Protein AF-0000000067924863 (afdb_homodimer)

Sequence (200 aa):
MKAQVFGSPIFVKRAAYVVQEIANLEDAIDFLDEWPEDRRDLIHETALKACCDAYDGNKPLSAARAAFYGFAKRAAILEDPTSAMQWIAACKTGSGKRSVMKAQVFGSPIFVKRAAYVVQEIANLEDAIDFLDEWPEDRRDLIHETALKACCDAYDGNKPLSAARAAFYGFAKRAAILEDPTSAMQWIAACKTGSGKRSV

Radius of gyration: 21.59 Å; Cα contacts (8 Å, |Δi|>4): 239; chains: 2; bounding box: 34×67×36 Å

Foldseek 3Di:
DPPPDDPDDDDDDDDDDADDDDDFLVSLLVVLVPPDPVPDDPLSVVLNVQSVCVVVVNDPRVSNVVSSVSSCVVVVNDDDPVVNVVVVVCVVVPPDPPPD/DPPPDDPDDDDDDDDDDADDDDDFLVSLLVVLVPPDPVPDDPLSVVLNVQSVCVVVVNDPRVSNVVSSVSSCVVVVNDDDPVVNVVVVVCVVVPPDDPPD

Secondary structure (DSSP, 8-state):
----EEEEEEEEEEEEEEEEEEEEHHHHHHHHHHS-GGG--HHHHHHHHHHHHHHTTSS-HHHHHHHHHHHHHHTT-EE-HHHHHHHHHHHHHSSS----/----EEEEEEEEEEEEEEEEEEEEHHHHHHHHHHS-GGG--HHHHHHHHHHHHHHTTSS-HHHHHHHHHHHHHHTT-EE-HHHHHHHHHHHHHSSS----

InterPro domains:
  IPR010385 Protein of unknown function DUF982 [PF06169] (17-77)

Nearest PDB structures (foldseek):
  2kpq-assembly1_A  TM=8.043E-01  e=2.095E-01  Agrobacterium fabrum str. C58
  2rmr-assembly1_A  TM=4.737E-01  e=8.965E+00  Mus musculus
  4c2m-assembly2_S  TM=3.207E-01  e=3.891E+00  Saccharomyces cerevisiae
  2kpq-assembly1_A  TM=8.047E-01  e=2.105E-01  Agrobacterium fabrum str. C58
  2rmr-assembly1_A  TM=4.739E-01  e=8.986E+00  Mus musculus

pLDDT: mean 86.18, std 18.01, range [30.31, 98.56]

Structure (mmCIF, N/CA/C/O backbone):
data_AF-0000000067924863-model_v1
#
loop_
_entity.id
_entity.type
_entity.pdbx_description
1 polymer 'DUF982 domain-containing protein'
#
loop_
_atom_site.group_PDB
_atom_site.id
_atom_site.type_symbol
_atom_site.label_atom_id
_atom_site.label_alt_id
_atom_site.label_comp_id
_atom_site.label_asym_id
_atom_site.label_entity_id
_atom_site.label_seq_id
_atom_site.pdbx_PDB_ins_code
_atom_site.Cartn_x
_atom_site.Cartn_y
_atom_site.Cartn_z
_atom_site.occupancy
_atom_site.B_iso_or_equiv
_atom_site.auth_seq_id
_atom_site.auth_comp_id
_atom_site.auth_asym_id
_atom_site.auth_atom_id
_atom_site.pdbx_PDB_model_num
ATOM 1 N N . MET A 1 1 ? 12.008 -29.859 -2.984 1 48.84 1 MET A N 1
ATOM 2 C CA . MET A 1 1 ? 10.938 -29.625 -3.949 1 48.84 1 MET A CA 1
ATOM 3 C C . MET A 1 1 ? 11.477 -28.938 -5.203 1 48.84 1 MET A C 1
ATOM 5 O O . MET A 1 1 ? 12.312 -28.047 -5.113 1 48.84 1 MET A O 1
ATOM 9 N N . LYS A 1 2 ? 11.531 -29.594 -6.336 1 57.19 2 LYS A N 1
ATOM 10 C CA . LYS A 1 2 ? 11.961 -29.031 -7.609 1 57.19 2 LYS A CA 1
ATOM 11 C C . LYS A 1 2 ? 11.32 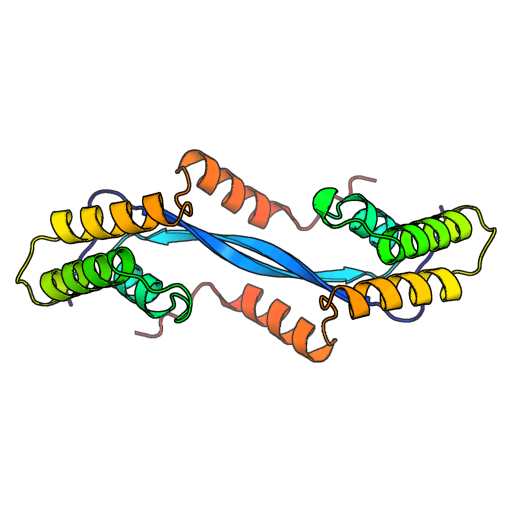-27.672 -7.852 1 57.19 2 LYS A C 1
ATOM 13 O O . LYS A 1 2 ? 10.211 -27.406 -7.383 1 57.19 2 LYS A O 1
ATOM 18 N N . ALA A 1 3 ? 12.008 -26.75 -8.352 1 64.69 3 ALA A N 1
ATOM 19 C CA . ALA A 1 3 ? 11.531 -25.391 -8.578 1 64.69 3 ALA A CA 1
ATOM 20 C C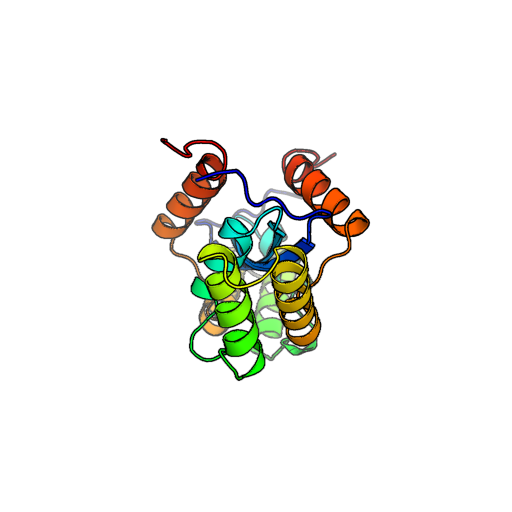 . ALA A 1 3 ? 10.375 -25.375 -9.57 1 64.69 3 ALA A C 1
ATOM 22 O O . ALA A 1 3 ? 10.516 -25.828 -10.711 1 64.69 3 ALA A O 1
ATOM 23 N N . GLN A 1 4 ? 9.078 -25.391 -9.18 1 88.12 4 GLN A N 1
ATOM 24 C CA . GLN A 1 4 ? 7.891 -25.312 -10.023 1 88.12 4 GLN A CA 1
ATOM 25 C C . GLN A 1 4 ? 7.652 -23.875 -10.484 1 88.12 4 GLN A C 1
ATOM 27 O O . GLN A 1 4 ? 6.66 -23.25 -10.102 1 88.12 4 GLN A O 1
ATOM 32 N N . VAL A 1 5 ? 8.57 -23.438 -11.422 1 91.94 5 VAL A N 1
ATOM 33 C CA . VAL A 1 5 ? 8.57 -22.062 -11.914 1 91.94 5 VAL A CA 1
ATOM 34 C C . VAL A 1 5 ? 7.613 -21.938 -13.094 1 91.94 5 VAL A C 1
ATOM 36 O O . VAL A 1 5 ? 7.562 -22.812 -13.961 1 91.94 5 VAL A O 1
ATOM 39 N N . PHE A 1 6 ? 6.918 -20.938 -13.125 1 94.81 6 PHE A N 1
ATOM 40 C CA . PHE A 1 6 ? 6.039 -20.641 -14.25 1 94.81 6 PHE A CA 1
ATOM 41 C C . PHE A 1 6 ? 6.848 -20.219 -15.469 1 94.81 6 PHE A C 1
ATOM 43 O O . PHE A 1 6 ? 7.922 -19.625 -15.336 1 94.81 6 PHE A O 1
ATOM 50 N N . GLY A 1 7 ? 6.375 -20.594 -16.641 1 89.56 7 GLY A N 1
ATOM 51 C CA . GLY A 1 7 ? 7.016 -20.141 -17.859 1 89.56 7 GLY A CA 1
ATOM 52 C C . GLY A 1 7 ? 7.191 -18.625 -17.922 1 89.56 7 GLY A C 1
ATOM 53 O O . GLY A 1 7 ? 8.203 -18.141 -18.438 1 89.56 7 GLY A O 1
ATOM 54 N N . SER A 1 8 ? 6.176 -17.891 -17.547 1 91.25 8 SER A N 1
ATOM 55 C CA . SER A 1 8 ? 6.207 -16.438 -17.422 1 91.25 8 SER A CA 1
ATOM 56 C C . SER A 1 8 ? 5.598 -15.992 -16.094 1 91.25 8 SER A C 1
ATOM 58 O O . SER A 1 8 ? 4.508 -16.438 -15.719 1 91.25 8 SER A O 1
ATOM 60 N N . PRO A 1 9 ? 6.312 -15.141 -15.484 1 93.81 9 PRO A N 1
ATOM 61 C CA . PRO A 1 9 ? 5.766 -14.688 -14.203 1 93.81 9 PRO A CA 1
ATOM 62 C C . PRO A 1 9 ? 4.496 -13.859 -14.367 1 93.81 9 PRO A C 1
ATOM 64 O O . PRO A 1 9 ? 4.23 -13.336 -15.453 1 93.81 9 PRO A O 1
ATOM 67 N N . ILE A 1 10 ? 3.758 -13.898 -13.328 1 94.56 10 ILE A N 1
ATOM 68 C CA . ILE A 1 10 ? 2.564 -13.062 -13.25 1 94.56 10 ILE A CA 1
ATOM 69 C C . ILE A 1 10 ? 2.779 -11.953 -12.227 1 94.56 10 ILE A C 1
ATOM 71 O O . ILE A 1 10 ? 3.268 -12.203 -11.117 1 94.56 10 ILE A O 1
ATOM 75 N N . PHE A 1 11 ? 2.492 -10.711 -12.672 1 93.19 11 PHE A N 1
ATOM 76 C CA . PHE A 1 11 ? 2.617 -9.57 -11.766 1 93.19 11 PHE A CA 1
ATOM 77 C C . PHE A 1 11 ? 1.25 -9.125 -11.266 1 93.19 11 PHE A C 1
ATOM 79 O O . PHE A 1 11 ? 0.332 -8.914 -12.062 1 93.19 11 PHE A O 1
ATOM 86 N N . VAL A 1 12 ? 1.211 -9.039 -9.891 1 94.12 12 VAL A N 1
ATOM 87 C CA . VAL A 1 12 ? -0.064 -8.648 -9.297 1 94.12 12 VAL A CA 1
ATOM 88 C C . VAL A 1 12 ? 0.153 -7.488 -8.328 1 94.12 12 VAL A C 1
ATOM 90 O O . VAL A 1 12 ? 1.25 -7.316 -7.793 1 94.12 12 VAL A O 1
ATOM 93 N N . LYS A 1 13 ? -0.903 -6.676 -8.18 1 90.69 13 LYS A N 1
ATOM 94 C CA . LYS A 1 13 ? -0.895 -5.633 -7.156 1 90.69 13 LYS A CA 1
ATOM 95 C C . LYS A 1 13 ? -1.517 -6.129 -5.855 1 90.69 13 LYS A C 1
ATOM 97 O O . LYS A 1 13 ? -2.607 -6.707 -5.863 1 90.69 13 LYS A O 1
ATOM 102 N N . ARG A 1 14 ? -0.725 -5.973 -4.863 1 89.06 14 ARG A N 1
ATOM 103 C CA . ARG A 1 14 ? -1.199 -6.293 -3.521 1 89.06 14 ARG A CA 1
ATOM 104 C C . ARG A 1 14 ? -1.421 -5.023 -2.703 1 89.06 14 ARG A C 1
ATOM 106 O O . ARG A 1 14 ? -0.547 -4.156 -2.641 1 89.06 14 ARG A O 1
ATOM 113 N N . ALA A 1 15 ? -2.701 -4.934 -2.215 1 85.06 15 ALA A N 1
ATOM 114 C CA . ALA A 1 15 ? -2.99 -3.797 -1.345 1 85.06 15 ALA A CA 1
ATOM 115 C C . ALA A 1 15 ? -2.029 -3.756 -0.16 1 85.06 15 ALA A C 1
ATOM 117 O O . ALA A 1 15 ? -1.736 -4.789 0.447 1 85.06 15 ALA A O 1
ATOM 118 N N . ALA A 1 16 ? -1.472 -2.703 -0.059 1 83.62 16 ALA A N 1
ATOM 119 C CA . ALA A 1 16 ? -0.58 -2.438 1.067 1 83.62 16 ALA A CA 1
ATOM 120 C C . ALA A 1 16 ? -0.786 -1.026 1.609 1 83.62 16 ALA A C 1
ATOM 122 O O . ALA A 1 16 ? -1.759 -0.355 1.257 1 83.62 16 ALA A O 1
ATOM 123 N N . TYR A 1 17 ? -0.173 -0.792 2.754 1 82.44 17 TYR A N 1
ATOM 124 C CA . TYR A 1 17 ? -0.169 0.558 3.307 1 82.44 17 TYR A CA 1
ATOM 125 C C . TYR A 1 17 ? 1.255 1.042 3.555 1 82.44 17 TYR A C 1
ATOM 127 O O . TYR A 1 17 ? 2.145 0.244 3.863 1 82.44 17 TYR A O 1
ATOM 135 N N . VAL A 1 18 ? 1.439 2.209 3.264 1 82.94 18 VAL A N 1
ATOM 136 C CA . VAL A 1 18 ? 2.695 2.869 3.6 1 82.94 18 VAL A CA 1
ATOM 137 C C . VAL A 1 18 ? 2.471 3.863 4.734 1 82.94 18 VAL A C 1
ATOM 139 O O . VAL A 1 18 ? 1.476 4.594 4.742 1 82.94 18 VAL A O 1
ATOM 142 N N . VAL A 1 19 ? 3.387 3.736 5.715 1 88.31 19 VAL A N 1
ATOM 143 C CA . VAL A 1 19 ? 3.305 4.684 6.82 1 88.31 19 VAL A CA 1
ATOM 144 C C . VAL A 1 19 ? 3.965 6.004 6.418 1 88.31 19 VAL A C 1
ATOM 146 O O . VAL A 1 19 ? 5.102 6.016 5.941 1 88.31 19 VAL A O 1
ATOM 149 N N . GLN A 1 20 ? 3.229 7.047 6.508 1 90.38 20 GLN A N 1
ATOM 150 C CA . GLN A 1 20 ? 3.746 8.375 6.188 1 90.38 20 GLN A CA 1
ATOM 151 C C . GLN A 1 20 ? 3.791 9.266 7.43 1 90.38 20 GLN A C 1
ATOM 153 O O . GLN A 1 20 ? 2.816 9.336 8.18 1 90.38 20 GLN A O 1
ATOM 158 N N . GLU A 1 21 ? 4.934 9.867 7.598 1 92.31 21 GLU A N 1
ATOM 159 C CA . GLU A 1 21 ? 5.082 10.82 8.688 1 92.31 21 GLU A CA 1
ATOM 160 C C . GLU A 1 21 ? 4.703 12.227 8.242 1 92.31 21 GL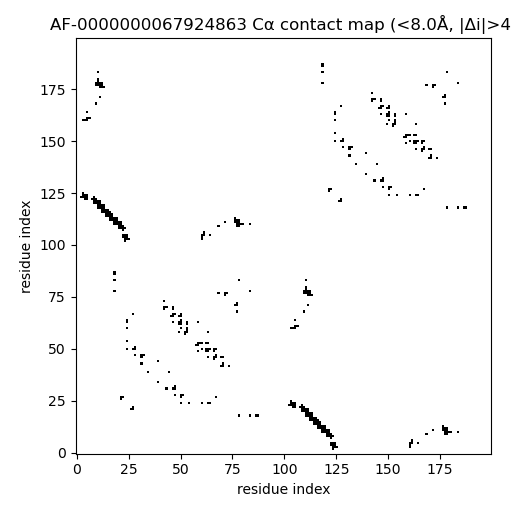U A C 1
ATOM 162 O O . GLU A 1 21 ? 5.234 12.742 7.254 1 92.31 21 GLU A O 1
ATOM 167 N N . ILE A 1 22 ? 3.779 12.75 8.945 1 95.69 22 ILE A N 1
ATOM 168 C CA . ILE A 1 22 ? 3.42 14.148 8.758 1 95.69 22 ILE A CA 1
ATOM 169 C C . ILE A 1 22 ? 4.098 15 9.828 1 95.69 22 ILE A C 1
ATOM 171 O O . ILE A 1 22 ? 3.598 15.109 10.953 1 95.69 22 ILE A O 1
ATOM 175 N N . ALA A 1 23 ? 5.168 15.648 9.438 1 95.06 23 ALA A N 1
ATOM 176 C CA . ALA A 1 23 ? 6.008 16.312 10.438 1 95.06 23 ALA A CA 1
ATOM 177 C C . ALA A 1 23 ? 5.809 17.812 10.406 1 95.06 23 ALA A C 1
ATOM 179 O O . ALA A 1 23 ? 6.215 18.516 11.336 1 95.06 23 ALA A O 1
ATOM 180 N N . ASN A 1 24 ? 5.168 18.297 9.289 1 95.75 24 ASN A N 1
ATOM 181 C CA . ASN A 1 24 ? 5.02 19.75 9.156 1 95.75 24 ASN A CA 1
ATOM 182 C C . ASN A 1 24 ? 3.756 20.109 8.383 1 95.75 24 ASN A C 1
ATOM 184 O O . ASN A 1 24 ? 3.045 19.234 7.898 1 95.75 24 ASN A O 1
ATOM 188 N N . LEU A 1 25 ? 3.549 21.391 8.344 1 97.12 25 LEU A N 1
ATOM 189 C CA . LEU A 1 25 ? 2.338 21.938 7.734 1 97.12 25 LEU A CA 1
ATOM 190 C C . LEU A 1 25 ? 2.271 21.578 6.254 1 97.12 25 LEU A C 1
ATOM 192 O O . LEU A 1 25 ? 1.211 21.203 5.746 1 97.12 25 LEU A O 1
ATOM 196 N N . GLU A 1 26 ? 3.361 21.641 5.609 1 96 26 GLU A N 1
ATOM 197 C CA . GLU A 1 26 ? 3.4 21.344 4.18 1 96 26 GLU A CA 1
ATOM 198 C C . GLU A 1 26 ? 3.041 19.891 3.91 1 96 26 GLU A C 1
ATOM 200 O O . GLU A 1 26 ? 2.297 19.594 2.973 1 96 26 GLU A O 1
ATOM 205 N N . ASP A 1 27 ? 3.533 19.031 4.715 1 96.19 27 ASP A N 1
ATOM 206 C CA . ASP A 1 27 ? 3.186 17.609 4.605 1 96.19 27 ASP A CA 1
ATOM 207 C C . ASP A 1 27 ? 1.677 17.406 4.715 1 96.19 27 ASP A C 1
ATOM 209 O O . ASP A 1 27 ? 1.091 16.641 3.953 1 96.19 27 ASP A O 1
ATOM 213 N N . ALA A 1 28 ? 1.122 18.047 5.684 1 97.88 28 ALA A N 1
ATOM 214 C CA . ALA A 1 28 ? -0.311 17.922 5.941 1 97.88 28 ALA A CA 1
ATOM 215 C C . ALA A 1 28 ? -1.126 18.391 4.738 1 97.88 28 ALA A C 1
ATOM 217 O O . ALA A 1 28 ? -2.037 17.688 4.289 1 97.88 28 ALA A O 1
ATOM 218 N N . ILE A 1 29 ? -0.698 19.5 4.199 1 97.25 29 ILE A N 1
ATOM 219 C CA . ILE A 1 29 ? -1.415 20.062 3.061 1 97.25 29 ILE A CA 1
ATOM 220 C C . ILE A 1 29 ? -1.278 19.141 1.854 1 97.25 29 ILE A C 1
ATOM 222 O O . ILE A 1 29 ? -2.266 18.844 1.178 1 97.25 29 ILE A O 1
ATOM 226 N N . ASP A 1 30 ? -0.083 18.672 1.671 1 96.38 30 ASP A N 1
ATOM 227 C CA . ASP A 1 30 ? 0.153 17.766 0.555 1 96.38 30 ASP A CA 1
ATOM 228 C C . ASP A 1 30 ? -0.701 16.5 0.684 1 96.38 30 ASP A C 1
ATOM 230 O O . ASP A 1 30 ? -1.282 16.047 -0.298 1 96.38 30 ASP A O 1
ATOM 234 N N . PHE A 1 31 ? -0.783 16.016 1.811 1 96.81 31 PHE A N 1
ATOM 235 C CA . PHE A 1 31 ? -1.548 14.805 2.07 1 96.81 31 PHE A CA 1
ATOM 236 C C . PHE A 1 31 ? -3.029 15.023 1.787 1 96.81 31 PHE A C 1
ATOM 238 O O . PHE A 1 31 ? -3.664 14.219 1.108 1 96.81 31 PHE A O 1
ATOM 245 N N . LEU A 1 32 ? -3.559 16.094 2.26 1 97.62 32 LEU A N 1
ATOM 246 C CA . LEU A 1 32 ? -4.973 16.406 2.094 1 97.62 32 LEU A CA 1
ATOM 247 C C . LEU A 1 32 ? -5.297 16.688 0.632 1 97.62 32 LEU A C 1
ATOM 249 O O . LEU A 1 32 ? -6.371 16.328 0.147 1 97.62 32 LEU A O 1
ATOM 253 N N . ASP A 1 33 ? -4.332 17.281 0.027 1 96.5 33 ASP A N 1
ATOM 254 C CA . ASP A 1 33 ? -4.531 17.594 -1.383 1 96.5 33 ASP A CA 1
ATOM 255 C C . ASP A 1 33 ? -4.59 16.328 -2.23 1 96.5 33 ASP A C 1
ATOM 257 O O . ASP A 1 33 ? -5.273 16.297 -3.256 1 96.5 33 ASP A O 1
ATOM 261 N N . GLU A 1 34 ? -3.906 15.352 -1.802 1 95.06 34 GLU A N 1
ATOM 262 C CA . GLU A 1 34 ? -3.828 14.094 -2.547 1 95.06 34 GLU A CA 1
ATOM 263 C C . GLU A 1 34 ? -4.98 13.164 -2.186 1 95.06 34 GLU A C 1
ATOM 265 O O . GLU A 1 34 ? -5.211 12.164 -2.863 1 95.06 34 GLU A O 1
ATOM 270 N N . TRP A 1 35 ? -5.746 13.586 -1.21 1 94.88 35 TRP A N 1
ATOM 271 C CA . TRP A 1 35 ? -6.867 12.766 -0.763 1 94.88 35 TRP A CA 1
ATOM 272 C C . TRP A 1 35 ? -7.891 12.586 -1.881 1 94.88 35 TRP A C 1
ATOM 274 O O . TRP A 1 35 ? -8.18 13.523 -2.621 1 94.88 35 TRP A O 1
ATOM 284 N N . PRO A 1 36 ? -8.328 11.336 -2.035 1 93.5 36 PRO A N 1
ATOM 285 C CA . PRO A 1 36 ? -9.266 11.062 -3.131 1 93.5 36 PRO A CA 1
ATOM 286 C C . PRO A 1 36 ? -10.492 11.969 -3.1 1 93.5 36 PRO A C 1
ATOM 288 O O . PRO A 1 36 ? -11.078 12.188 -2.037 1 93.5 36 PRO A O 1
ATOM 291 N N . GLU A 1 37 ? -10.945 12.383 -4.266 1 94.5 37 GLU A N 1
ATOM 292 C CA . GLU A 1 37 ? -12.039 13.344 -4.379 1 94.5 37 GLU A CA 1
ATOM 293 C C . GLU A 1 37 ? -13.352 12.75 -3.883 1 94.5 37 GLU A C 1
ATOM 295 O O . GLU A 1 37 ? -14.164 13.445 -3.273 1 94.5 37 GLU A O 1
ATOM 300 N N . ASP A 1 38 ? -1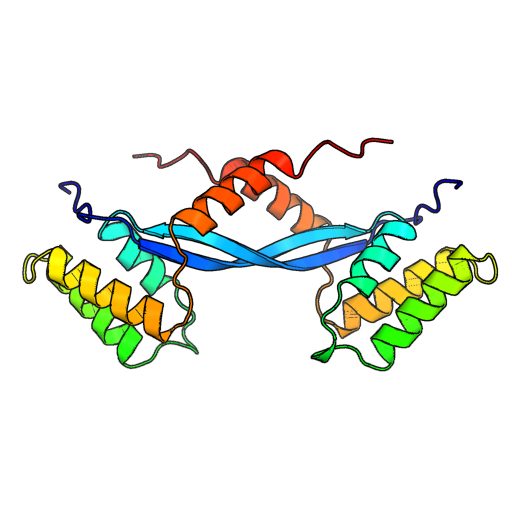3.5 11.469 -4.195 1 93.69 38 ASP A N 1
ATOM 301 C CA . ASP A 1 38 ? -14.75 10.805 -3.848 1 93.69 38 ASP A CA 1
ATOM 302 C C . ASP A 1 38 ? -14.852 10.578 -2.342 1 93.69 38 ASP A C 1
ATOM 304 O O . ASP A 1 38 ? -15.914 10.219 -1.832 1 93.69 38 ASP A O 1
ATOM 308 N N . ARG A 1 39 ? -13.812 10.867 -1.611 1 93.44 39 ARG A N 1
ATOM 309 C CA . ARG A 1 39 ? -13.805 10.648 -0.168 1 93.44 39 ARG A CA 1
ATOM 310 C C . ARG A 1 39 ? -13.742 11.977 0.583 1 93.44 39 ARG A C 1
ATOM 312 O O . ARG A 1 39 ? -13.656 11.992 1.813 1 93.44 39 ARG A O 1
ATOM 319 N N . ARG A 1 40 ? -13.695 13.039 -0.117 1 94.69 40 ARG A N 1
ATOM 320 C CA . ARG A 1 40 ? -13.625 14.359 0.503 1 94.69 40 ARG A CA 1
ATOM 321 C C . ARG A 1 40 ? -14.969 14.742 1.128 1 94.69 40 ARG A C 1
ATOM 323 O O . ARG A 1 40 ? -15.992 14.766 0.446 1 94.69 40 ARG A O 1
ATOM 330 N N . ASP A 1 41 ? -14.961 14.891 2.369 1 95.75 41 ASP A N 1
ATOM 331 C CA . ASP A 1 41 ? -16.141 15.297 3.139 1 95.75 41 ASP A CA 1
ATOM 332 C C . ASP A 1 41 ? -15.859 16.562 3.939 1 95.75 41 ASP A C 1
ATOM 334 O O . ASP A 1 41 ? -14.867 17.266 3.691 1 95.75 41 ASP A O 1
ATOM 338 N N . LEU A 1 42 ? -16.812 16.938 4.848 1 95.81 42 LEU A N 1
ATOM 339 C CA . LEU A 1 42 ? -16.703 18.172 5.613 1 95.81 42 LEU A CA 1
ATOM 340 C C . LEU A 1 42 ? -15.477 18.172 6.508 1 95.81 42 LEU A C 1
ATOM 342 O O . LEU A 1 42 ? -14.844 19.203 6.719 1 95.81 42 LEU A O 1
ATOM 346 N N . ILE A 1 43 ? -15.148 16.984 6.969 1 96.81 43 ILE A N 1
ATOM 347 C CA . ILE A 1 43 ? -14.008 16.859 7.875 1 96.81 43 ILE A CA 1
ATOM 348 C C . ILE A 1 43 ? -12.711 17.141 7.109 1 96.81 43 ILE A C 1
ATOM 350 O O . ILE A 1 43 ? -11.82 17.828 7.613 1 96.81 43 ILE A O 1
ATOM 354 N N . HIS A 1 44 ? -12.664 16.562 5.926 1 98 44 HIS A N 1
ATOM 355 C CA . HIS A 1 44 ? -11.516 16.844 5.07 1 98 44 HIS A CA 1
ATOM 356 C C . HIS A 1 44 ? -11.398 18.328 4.762 1 98 44 HIS A C 1
ATOM 358 O O . HIS A 1 44 ? -10.312 18.906 4.891 1 98 44 HIS A O 1
ATOM 364 N N . GLU A 1 45 ? -12.477 19 4.441 1 97.75 45 GLU A N 1
ATOM 365 C CA . GLU A 1 45 ? -12.492 20.406 4.086 1 97.75 45 GLU A CA 1
ATOM 366 C C . GLU A 1 45 ? -12.039 21.281 5.262 1 97.75 45 GLU A C 1
ATOM 368 O O . GLU A 1 45 ? -11.281 22.234 5.082 1 97.75 45 GLU A O 1
ATOM 373 N N . THR A 1 46 ? -12.547 20.969 6.344 1 98 46 THR A N 1
ATOM 374 C CA . THR A 1 46 ? -12.203 21.734 7.543 1 98 46 THR A CA 1
ATOM 375 C C . THR A 1 46 ? -10.711 21.609 7.852 1 98 46 THR A C 1
ATOM 377 O O . THR A 1 46 ? -10.07 22.609 8.203 1 98 46 THR A O 1
ATOM 380 N N . ALA A 1 47 ? -10.227 20.375 7.723 1 98.56 47 ALA A N 1
ATOM 381 C CA . ALA A 1 47 ? -8.797 20.156 7.969 1 98.56 47 ALA A CA 1
ATOM 382 C C . ALA A 1 47 ? -7.945 20.938 6.973 1 98.56 47 ALA A C 1
ATOM 384 O O . ALA A 1 47 ? -6.98 21.594 7.359 1 98.56 47 ALA A O 1
ATOM 385 N N . LEU A 1 48 ? -8.336 20.875 5.734 1 98.44 48 LEU A N 1
ATOM 386 C CA . LEU A 1 48 ? -7.602 21.594 4.695 1 98.44 48 LEU A CA 1
ATOM 387 C C . LEU A 1 48 ? -7.648 23.094 4.941 1 98.44 48 LEU A C 1
ATOM 389 O O . LEU A 1 48 ? -6.621 23.766 4.852 1 98.44 48 LEU A O 1
ATOM 393 N N . LYS A 1 49 ? -8.742 23.609 5.254 1 98.31 49 LYS A N 1
ATOM 394 C CA . LYS A 1 49 ? -8.891 25.031 5.531 1 98.31 49 LYS A CA 1
ATOM 395 C C . LYS A 1 49 ? -8.023 25.469 6.707 1 98.31 49 LYS A C 1
ATOM 397 O O . LYS A 1 49 ? -7.363 26.5 6.656 1 98.31 49 LYS A O 1
ATOM 402 N N . ALA A 1 50 ? -8.102 24.688 7.734 1 98.31 50 ALA A N 1
ATOM 403 C CA . ALA A 1 50 ? -7.293 25 8.914 1 98.31 50 ALA A CA 1
ATOM 404 C C . ALA A 1 50 ? -5.809 25.031 8.57 1 98.31 50 ALA A C 1
ATOM 406 O O . ALA A 1 50 ? -5.074 25.906 9.031 1 98.31 50 ALA A O 1
ATOM 407 N N . CYS A 1 51 ? -5.348 24.078 7.773 1 98.25 51 CYS A N 1
ATOM 408 C CA . CYS A 1 51 ? -3.945 24.031 7.375 1 98.25 51 CYS A CA 1
ATOM 409 C C . CYS A 1 51 ? -3.598 25.219 6.477 1 98.25 51 CYS A C 1
ATOM 411 O O . CYS A 1 51 ? -2.537 25.828 6.629 1 98.25 51 CYS A O 1
ATOM 413 N N . CYS A 1 52 ? -4.473 25.562 5.637 1 97.88 52 CYS A N 1
ATOM 414 C CA . CYS A 1 52 ? -4.25 26.703 4.754 1 97.88 52 CYS A CA 1
ATOM 415 C C . CYS A 1 52 ? -4.242 28 5.539 1 97.88 52 CYS A C 1
ATOM 417 O O . CYS A 1 52 ? -3.418 28.891 5.285 1 97.88 52 CYS A O 1
ATOM 419 N N . ASP A 1 53 ? -5.164 28.094 6.383 1 97.75 53 ASP A N 1
ATOM 420 C CA . ASP A 1 53 ? -5.207 29.297 7.227 1 97.75 53 ASP A CA 1
ATOM 421 C C . ASP A 1 53 ? -3.906 29.453 8.016 1 97.75 53 ASP A C 1
ATOM 423 O O . ASP A 1 53 ? -3.412 30.578 8.18 1 97.75 53 ASP A O 1
ATOM 427 N N . ALA A 1 54 ? -3.412 28.359 8.516 1 97.44 54 ALA A N 1
ATOM 428 C CA . ALA A 1 54 ? -2.141 28.406 9.234 1 97.44 54 ALA A CA 1
ATOM 429 C C . ALA A 1 54 ? -1.002 28.812 8.305 1 97.44 54 ALA A C 1
ATOM 431 O O . ALA A 1 54 ? -0.121 29.594 8.695 1 97.44 54 ALA A O 1
ATOM 432 N N . TYR A 1 55 ? -1.016 28.312 7.203 1 95.69 55 TYR A N 1
ATOM 433 C CA . TYR A 1 55 ? -0.009 28.656 6.207 1 95.69 55 TYR A CA 1
ATOM 434 C C . TYR A 1 55 ? -0.003 30.156 5.934 1 95.69 55 TYR A C 1
ATOM 436 O O . TYR A 1 55 ? 1.061 30.766 5.785 1 95.69 55 TYR A O 1
ATOM 444 N N . ASP A 1 56 ? -1.152 30.719 5.938 1 95.62 56 ASP A N 1
ATOM 445 C CA . ASP A 1 56 ? -1.317 32.156 5.688 1 95.62 56 ASP A CA 1
ATOM 446 C C . ASP A 1 56 ? -1.043 32.969 6.953 1 95.62 56 ASP A C 1
ATOM 448 O O . ASP A 1 56 ? -1.028 34.188 6.914 1 95.62 56 ASP A O 1
ATOM 452 N N . GLY A 1 57 ? -0.953 32.312 7.996 1 95.38 57 GLY A N 1
ATOM 453 C CA . GLY A 1 57 ? -0.654 33 9.242 1 95.38 57 GLY A CA 1
ATOM 454 C C . GLY A 1 57 ? -1.896 33.406 10.016 1 95.38 57 GLY A C 1
ATOM 455 O O . GLY A 1 57 ? -1.818 34.188 10.953 1 95.38 57 GLY A O 1
ATOM 456 N N . ASN A 1 58 ? -3.002 32.844 9.617 1 97.12 58 ASN A N 1
ATOM 457 C CA . ASN A 1 58 ? -4.266 33.219 10.234 1 97.12 58 ASN A CA 1
ATOM 458 C C . ASN A 1 58 ? -4.613 32.312 11.414 1 97.12 58 ASN A C 1
ATOM 460 O O . ASN A 1 58 ? -5.508 32.625 12.203 1 97.12 58 ASN A O 1
ATOM 464 N N . LYS A 1 59 ? -3.945 31.234 11.484 1 96.5 59 LYS A N 1
ATOM 465 C CA . LYS A 1 59 ? -4.113 30.281 12.57 1 96.5 59 LYS A CA 1
ATOM 466 C C . LYS A 1 59 ? -2.766 29.719 13.031 1 96.5 59 LYS A C 1
ATOM 468 O O . LYS A 1 59 ? -1.803 29.703 12.266 1 96.5 59 LYS A O 1
ATOM 473 N N . PRO A 1 60 ? -2.758 29.375 14.359 1 96.38 60 PRO A N 1
ATOM 474 C CA . PRO A 1 60 ? -1.501 28.781 14.828 1 96.38 60 PRO A CA 1
ATOM 475 C C . PRO A 1 60 ? -1.248 27.391 14.242 1 96.38 60 PRO A C 1
ATOM 477 O O . PRO A 1 60 ? -2.191 26.703 13.836 1 96.38 60 PRO A O 1
ATOM 480 N N . LEU A 1 61 ? -0.038 26.969 14.273 1 95.94 61 LEU A N 1
ATOM 481 C CA . LEU A 1 61 ? 0.366 25.656 13.789 1 95.94 61 LEU A CA 1
ATOM 482 C C . LEU A 1 61 ? -0.302 24.547 14.602 1 95.94 61 LEU A C 1
ATOM 484 O O . LEU A 1 61 ? -0.64 23.484 14.062 1 95.94 61 LEU A O 1
ATOM 488 N N . SER A 1 62 ? -0.446 24.781 15.867 1 96.69 62 SER A N 1
ATOM 489 C CA . SER A 1 62 ? -1.063 23.797 16.75 1 96.69 62 SER A CA 1
ATOM 490 C C . SER A 1 62 ? -2.504 23.516 16.344 1 96.69 62 SER A C 1
ATOM 492 O O . SER A 1 62 ? -2.977 22.375 16.453 1 96.69 62 SER A O 1
ATOM 494 N N . ALA A 1 63 ? -3.143 24.484 15.812 1 97.06 63 ALA A N 1
ATOM 495 C CA . ALA A 1 63 ? -4.512 24.312 15.336 1 97.06 63 ALA A CA 1
ATOM 496 C C . ALA A 1 63 ? -4.539 23.484 14.055 1 97.06 63 ALA A C 1
ATOM 498 O O . ALA A 1 63 ? -5.43 22.641 13.875 1 97.06 63 ALA A O 1
ATOM 499 N N . ALA A 1 64 ? -3.607 23.75 13.195 1 97.88 64 ALA A N 1
ATOM 500 C CA . ALA A 1 64 ? -3.484 22.984 11.961 1 97.88 64 ALA A CA 1
ATOM 501 C C . ALA A 1 64 ? -3.189 21.516 12.258 1 97.88 64 ALA A C 1
ATOM 503 O O . ALA A 1 64 ? -3.818 20.625 11.695 1 97.88 64 ALA A O 1
ATOM 504 N N . ARG A 1 65 ? -2.307 21.281 13.164 1 97.81 65 ARG A N 1
ATOM 505 C CA . ARG A 1 65 ? -1.971 19.906 13.562 1 97.81 65 ARG A CA 1
ATOM 506 C C . ARG A 1 65 ? -3.188 19.188 14.141 1 97.81 65 ARG A C 1
ATOM 508 O O . ARG A 1 65 ? -3.441 18.031 13.812 1 97.81 65 ARG A O 1
ATOM 515 N N . ALA A 1 66 ? -3.881 19.922 14.984 1 97.94 66 ALA A N 1
ATOM 516 C CA . ALA A 1 66 ? -5.066 19.328 15.609 1 97.94 66 ALA A CA 1
ATOM 517 C C . ALA A 1 66 ? -6.129 19 14.57 1 97.94 66 ALA A C 1
ATOM 519 O O . ALA A 1 66 ? -6.781 17.953 14.648 1 97.94 66 ALA A O 1
ATOM 520 N N . ALA A 1 67 ? -6.27 19.891 13.625 1 98.19 67 ALA A N 1
ATOM 521 C CA . ALA A 1 67 ? -7.246 19.656 12.562 1 98.19 67 ALA A CA 1
ATOM 522 C C . ALA A 1 67 ? -6.867 18.438 11.719 1 98.19 67 ALA A C 1
ATOM 524 O O . ALA A 1 67 ? -7.723 17.625 11.391 1 98.19 67 ALA A O 1
ATOM 525 N N . PHE A 1 68 ? -5.57 18.328 11.383 1 98.38 68 PHE A N 1
ATOM 526 C CA . PHE A 1 68 ? -5.125 17.172 10.609 1 98.38 68 PHE A CA 1
ATOM 527 C C . PHE A 1 68 ? -5.301 15.883 11.414 1 98.38 68 PHE A C 1
ATOM 529 O O . PHE A 1 68 ? -5.734 14.859 10.875 1 98.38 68 PHE A O 1
ATOM 536 N N . TYR A 1 69 ? -5 15.969 12.68 1 97.62 69 TYR A N 1
ATOM 537 C CA . TYR A 1 69 ? -5.18 14.82 13.555 1 97.62 69 TYR A CA 1
ATOM 538 C C . TYR A 1 69 ? -6.641 14.383 13.586 1 97.62 69 TYR A C 1
ATOM 540 O O . TYR A 1 69 ? -6.938 13.188 13.516 1 97.62 69 TYR A O 1
ATOM 548 N N . GLY A 1 70 ? -7.512 15.328 13.703 1 97.56 70 GLY A N 1
ATOM 549 C CA . GLY A 1 70 ? -8.93 15.023 13.688 1 97.56 70 GLY A CA 1
ATOM 550 C C . GLY A 1 70 ? -9.391 14.359 12.406 1 97.56 70 GLY A C 1
ATOM 551 O O . GLY A 1 70 ? -10.148 13.391 12.438 1 97.56 70 GLY A O 1
ATOM 552 N N . PHE A 1 71 ? -8.867 14.852 11.305 1 97.94 71 PHE A N 1
ATOM 553 C CA . PHE A 1 71 ? -9.141 14.258 10 1 97.94 71 PHE A CA 1
ATOM 554 C C . PHE A 1 71 ? -8.641 12.82 9.945 1 97.94 71 PHE A C 1
ATOM 556 O O . PHE A 1 71 ? -9.383 11.914 9.578 1 97.94 71 PHE A O 1
ATOM 563 N N . ALA A 1 72 ? -7.398 12.617 10.406 1 97.88 72 ALA A N 1
ATOM 564 C CA . ALA A 1 72 ? -6.766 11.305 10.352 1 97.88 72 ALA A CA 1
ATOM 565 C C . ALA A 1 72 ? -7.496 10.305 11.242 1 97.88 72 ALA A C 1
ATOM 567 O O . ALA A 1 72 ? -7.652 9.133 10.875 1 97.88 72 ALA A O 1
ATOM 568 N N . LYS A 1 73 ? -7.934 10.75 12.328 1 96.69 73 LYS A N 1
ATOM 569 C CA . LYS A 1 73 ? -8.672 9.914 13.266 1 96.69 73 LYS A CA 1
ATOM 570 C C . LYS A 1 73 ? -10.008 9.469 12.672 1 96.69 73 LYS A C 1
ATOM 572 O O . LYS A 1 73 ? -10.344 8.281 12.703 1 96.69 73 LYS A O 1
ATOM 577 N N . ARG A 1 74 ? -10.695 10.383 12.078 1 96.5 74 ARG A N 1
ATOM 578 C CA . ARG A 1 74 ? -12 10.086 11.492 1 96.5 74 ARG A CA 1
ATOM 579 C C . ARG A 1 74 ? -11.859 9.195 10.266 1 96.5 74 ARG A C 1
ATOM 581 O O . ARG A 1 74 ? -12.703 8.32 10.023 1 96.5 74 ARG A O 1
ATOM 588 N N . ALA A 1 75 ? -10.82 9.469 9.547 1 95.88 75 ALA A N 1
ATOM 589 C CA . ALA A 1 75 ? -10.555 8.672 8.352 1 95.88 75 ALA A CA 1
ATOM 590 C C . ALA A 1 75 ? -9.977 7.309 8.719 1 95.88 75 ALA A C 1
ATOM 592 O O . ALA A 1 75 ? -9.766 6.465 7.848 1 95.88 75 ALA A O 1
ATOM 593 N N . ALA A 1 76 ? -9.617 7.031 9.984 1 94.81 76 ALA A N 1
ATOM 594 C CA . ALA A 1 76 ? -9.078 5.773 10.508 1 94.81 76 ALA A CA 1
ATOM 595 C C . ALA A 1 76 ? -7.738 5.441 9.859 1 94.81 76 ALA A C 1
ATOM 597 O O . ALA A 1 76 ? -7.465 4.281 9.539 1 94.81 76 ALA A O 1
ATOM 598 N N . ILE A 1 77 ? -6.93 6.398 9.672 1 95.25 77 ILE A N 1
ATOM 599 C CA . ILE A 1 77 ? -5.637 6.184 9.031 1 95.25 77 ILE A CA 1
ATOM 600 C C . ILE A 1 77 ? -4.512 6.496 10.016 1 95.25 77 ILE A C 1
ATOM 602 O O . ILE A 1 77 ? -3.332 6.426 9.664 1 95.25 77 ILE A O 1
ATOM 606 N N . LEU A 1 78 ? -4.789 6.844 11.227 1 95.06 78 LEU A N 1
ATOM 607 C CA . LEU A 1 78 ? -3.758 7.145 12.211 1 95.06 78 LEU A CA 1
ATOM 608 C C . LEU A 1 78 ? -2.928 5.902 12.523 1 95.06 78 LEU A C 1
ATOM 610 O O . LEU A 1 78 ? -3.473 4.805 12.664 1 95.06 78 LEU A O 1
ATOM 614 N N . GLU A 1 79 ? -1.688 6.137 12.547 1 92.19 79 GLU A N 1
ATOM 615 C CA . GLU A 1 79 ? -0.772 5.074 12.945 1 92.19 79 GLU A CA 1
ATOM 616 C C . GLU A 1 79 ? -0.023 5.445 14.227 1 92.19 79 GLU A C 1
ATOM 618 O O . GLU A 1 79 ? 0.364 6.602 14.406 1 92.19 79 GLU A O 1
ATOM 623 N N . ASP A 1 80 ? 0.112 4.469 15.086 1 87.56 80 ASP A N 1
ATOM 624 C CA . ASP A 1 80 ? 0.914 4.672 16.297 1 87.56 80 ASP A CA 1
ATOM 625 C C . ASP A 1 80 ? 2.404 4.711 15.953 1 87.56 80 ASP A C 1
ATOM 627 O O . ASP A 1 80 ? 2.883 3.928 15.133 1 87.56 80 ASP A O 1
ATOM 631 N N . PRO A 1 81 ? 3.018 5.688 16.625 1 81.25 81 PRO A N 1
ATOM 632 C CA . PRO A 1 81 ? 4.453 5.797 16.359 1 81.25 81 PRO A CA 1
ATOM 633 C C . PRO A 1 81 ? 5.191 4.477 16.562 1 81.25 81 PRO A C 1
ATOM 635 O O . PRO A 1 81 ? 6.133 4.172 15.828 1 81.25 81 PRO A O 1
ATOM 638 N N . THR A 1 82 ? 4.848 3.729 17.453 1 80.94 82 THR A N 1
ATOM 639 C CA . THR A 1 82 ? 5.5 2.447 17.703 1 80.94 82 THR A CA 1
ATOM 640 C C . THR A 1 82 ? 5.289 1.493 16.531 1 80.94 82 THR A C 1
ATOM 642 O O . THR A 1 82 ? 6.223 0.824 16.094 1 80.94 82 THR A O 1
ATOM 645 N N . SER A 1 83 ? 4.074 1.481 16.141 1 80.38 83 SER A N 1
ATOM 646 C CA . SER A 1 83 ? 3.764 0.642 14.984 1 80.38 83 SER A CA 1
ATOM 647 C C . SER A 1 83 ? 4.48 1.134 13.734 1 80.38 83 SER A C 1
ATOM 649 O O . SER A 1 83 ? 4.938 0.33 12.922 1 80.38 83 SER A O 1
ATOM 651 N N . ALA A 1 84 ? 4.59 2.396 13.594 1 76.69 84 ALA A N 1
ATOM 652 C CA . ALA A 1 84 ? 5.262 3 12.445 1 76.69 84 ALA A CA 1
ATOM 653 C C . ALA A 1 84 ? 6.73 2.584 12.383 1 76.69 84 ALA A C 1
ATOM 655 O O . ALA A 1 84 ? 7.27 2.336 11.305 1 76.69 84 ALA A O 1
ATOM 656 N N . MET A 1 85 ? 7.336 2.484 13.484 1 75.94 85 MET A N 1
ATOM 657 C CA . MET A 1 85 ? 8.742 2.088 13.539 1 75.94 85 MET A CA 1
ATOM 658 C C . MET A 1 85 ? 8.922 0.651 13.062 1 75.94 85 MET A C 1
ATOM 660 O O . MET A 1 85 ? 9.906 0.333 12.398 1 75.94 85 MET A O 1
ATOM 664 N N . GLN A 1 86 ? 7.965 -0.135 13.352 1 73.56 86 GLN A N 1
ATOM 665 C CA . GLN A 1 86 ? 8.039 -1.531 12.938 1 73.56 86 GLN A CA 1
ATOM 666 C C . GLN A 1 86 ? 7.922 -1.659 11.422 1 73.56 86 GLN A C 1
ATOM 668 O O . GLN A 1 86 ? 8.602 -2.482 10.805 1 73.56 86 GLN A O 1
ATOM 673 N N . TRP A 1 87 ? 7.16 -0.863 10.898 1 68 87 TRP A N 1
ATOM 674 C CA . TRP A 1 87 ? 6.984 -0.876 9.453 1 68 87 TRP A CA 1
ATOM 675 C C . TRP A 1 87 ? 8.258 -0.43 8.742 1 68 87 TRP A C 1
ATOM 677 O O . TRP A 1 87 ? 8.656 -1.023 7.738 1 68 87 TRP A O 1
ATOM 687 N N . ILE A 1 88 ? 8.812 0.543 9.211 1 63.53 88 ILE A N 1
ATOM 688 C CA . ILE A 1 88 ? 10.062 1.035 8.641 1 63.53 88 ILE A CA 1
ATOM 689 C C . ILE A 1 88 ? 11.148 -0.037 8.773 1 63.53 88 ILE A C 1
ATOM 691 O O . ILE A 1 88 ? 11.914 -0.267 7.832 1 63.53 88 ILE A O 1
ATOM 695 N N . ALA A 1 89 ? 11.125 -0.701 9.812 1 64.06 89 ALA A N 1
ATOM 696 C CA . ALA A 1 89 ? 12.086 -1.777 10.031 1 64.06 89 ALA A CA 1
ATOM 697 C C . ALA A 1 89 ? 11.844 -2.938 9.07 1 64.06 89 ALA A C 1
ATOM 699 O O . ALA A 1 89 ? 12.789 -3.518 8.539 1 64.06 89 ALA A O 1
ATOM 700 N N . ALA A 1 90 ? 10.586 -3.25 8.852 1 61.53 90 ALA A N 1
ATOM 701 C CA . ALA A 1 90 ? 10.219 -4.359 7.973 1 61.53 90 ALA A CA 1
ATOM 702 C C . ALA A 1 90 ? 10.57 -4.047 6.523 1 61.53 90 ALA A C 1
ATOM 704 O O . ALA A 1 90 ? 10.953 -4.941 5.762 1 61.53 90 ALA A O 1
ATOM 705 N N . CYS A 1 91 ? 10.281 -2.846 6.082 1 58.44 91 CYS A N 1
ATOM 706 C CA . CYS A 1 91 ? 10.633 -2.469 4.719 1 58.44 91 CYS A CA 1
ATOM 707 C C . CYS A 1 91 ? 12.141 -2.561 4.496 1 58.44 91 CYS A C 1
ATOM 709 O O . CYS A 1 91 ? 12.594 -2.795 3.373 1 58.44 91 CYS A O 1
ATOM 711 N N . LYS A 1 92 ? 12.742 -2.385 5.52 1 53.31 92 LYS A N 1
ATOM 712 C CA . LYS A 1 92 ? 14.195 -2.504 5.445 1 53.31 92 LYS A CA 1
ATOM 713 C C . LYS A 1 92 ? 14.625 -3.967 5.41 1 53.31 92 LYS A C 1
ATOM 715 O O . LYS A 1 92 ? 15.617 -4.312 4.762 1 53.31 92 LYS A O 1
ATOM 720 N N . THR A 1 93 ? 13.828 -4.824 6.035 1 48.28 93 THR A N 1
ATOM 721 C CA . THR A 1 93 ? 14.18 -6.238 6.113 1 48.28 93 THR A CA 1
ATOM 722 C C . THR A 1 93 ? 13.57 -7.012 4.949 1 48.28 93 THR A C 1
ATOM 724 O O . THR A 1 93 ? 13.742 -8.227 4.848 1 48.28 93 THR A O 1
ATOM 727 N N . GLY A 1 94 ? 12.523 -6.734 4.43 1 43.25 94 GLY A N 1
ATOM 728 C CA . GLY A 1 94 ? 11.82 -7.523 3.43 1 43.25 94 GLY A CA 1
ATOM 729 C C . GLY A 1 94 ? 12.742 -8.203 2.443 1 43.25 94 GLY A C 1
ATOM 730 O O . GLY A 1 94 ? 12.289 -8.828 1.479 1 43.25 94 GLY A O 1
ATOM 731 N N . SER A 1 95 ? 13.867 -7.785 2.16 1 40.09 95 SER A N 1
ATOM 732 C CA . SER A 1 95 ? 14.602 -8.5 1.12 1 40.09 95 SER A CA 1
ATOM 733 C C . SER A 1 95 ? 14.852 -9.953 1.517 1 40.09 95 SER A C 1
ATOM 735 O O . SER A 1 95 ? 14.578 -10.867 0.741 1 40.09 95 SER A O 1
ATOM 737 N N . GLY A 1 96 ? 16.094 -10.328 2.145 1 38.5 96 GLY A N 1
ATOM 738 C CA . GLY A 1 96 ? 17.016 -11.43 1.958 1 38.5 96 GLY A CA 1
ATOM 739 C C . GLY A 1 96 ? 16.578 -12.711 2.646 1 38.5 96 GLY A C 1
ATOM 740 O O . GLY A 1 96 ? 17.281 -13.719 2.592 1 38.5 96 GLY A O 1
ATOM 741 N N . LYS A 1 97 ? 15.867 -12.719 3.889 1 36.66 97 LYS A N 1
ATOM 742 C CA . LYS A 1 97 ? 16.312 -13.891 4.645 1 36.66 97 LYS A CA 1
ATOM 743 C C . LYS A 1 97 ? 15.516 -15.125 4.25 1 36.66 97 LYS A C 1
ATOM 745 O O . LYS A 1 97 ? 14.352 -15.273 4.629 1 36.66 97 LYS A O 1
ATOM 750 N N . ARG A 1 98 ? 15.336 -15.523 3.006 1 34.84 98 ARG A N 1
ATOM 751 C CA . ARG A 1 98 ? 14.898 -16.906 2.84 1 34.84 98 ARG A CA 1
ATOM 752 C C . ARG A 1 98 ? 15.844 -17.875 3.549 1 34.84 98 ARG A C 1
ATOM 754 O O . ARG A 1 98 ? 16.984 -18.062 3.119 1 34.84 98 ARG A O 1
ATOM 761 N N . SER A 1 99 ? 15.992 -17.812 5.023 1 32.53 99 SER A N 1
ATOM 762 C CA . SER A 1 99 ? 16.781 -18.922 5.562 1 32.53 99 SER A CA 1
ATOM 763 C C . SER A 1 99 ? 16.266 -20.266 5.055 1 32.53 99 SER A C 1
ATOM 765 O O . SER A 1 99 ? 15.094 -20.578 5.211 1 32.53 99 SER A O 1
ATOM 767 N N . VAL A 1 100 ? 16.828 -20.844 4.105 1 30.31 100 VAL A N 1
ATOM 768 C CA . VAL A 1 100 ? 16.859 -22.266 3.791 1 30.31 100 VAL A CA 1
ATOM 769 C C . VAL A 1 100 ? 17.266 -23.062 5.031 1 30.31 100 VAL A C 1
ATOM 771 O O . VAL A 1 100 ? 18.172 -22.656 5.766 1 30.31 100 VAL A O 1
ATOM 774 N N . MET B 1 1 ? 10.289 29.828 3.047 1 49.09 1 MET B N 1
ATOM 775 C CA . MET B 1 1 ? 9.203 29.562 3.994 1 49.09 1 MET B CA 1
ATOM 776 C C . MET B 1 1 ? 9.742 28.906 5.262 1 49.09 1 MET B C 1
ATOM 778 O O . MET B 1 1 ? 10.625 28.047 5.191 1 49.09 1 MET B O 1
ATOM 782 N N . LYS B 1 2 ? 9.727 29.562 6.387 1 57.91 2 LYS B N 1
ATOM 783 C CA . LYS B 1 2 ? 10.164 29.016 7.668 1 57.91 2 LYS B CA 1
ATOM 784 C C . LYS B 1 2 ? 9.594 27.609 7.895 1 57.91 2 LYS B C 1
ATOM 786 O O . LYS B 1 2 ? 8.508 27.297 7.398 1 57.91 2 LYS B O 1
ATOM 791 N N . ALA B 1 3 ? 10.305 26.75 8.414 1 64.81 3 ALA B N 1
ATOM 792 C CA . ALA B 1 3 ? 9.914 25.359 8.641 1 64.81 3 ALA B CA 1
ATOM 793 C C . ALA B 1 3 ? 8.734 25.281 9.602 1 64.81 3 ALA B C 1
ATOM 795 O O . ALA B 1 3 ? 8.82 25.75 10.742 1 64.81 3 ALA B O 1
ATOM 796 N N . GLN B 1 4 ? 7.457 25.234 9.172 1 88.25 4 GLN B N 1
ATOM 797 C CA . GLN B 1 4 ? 6.258 25.078 9.984 1 88.25 4 GLN B CA 1
ATOM 798 C C . GLN B 1 4 ? 6.082 23.625 10.445 1 88.25 4 GLN B C 1
ATOM 800 O O . GLN B 1 4 ? 5.137 22.953 10.031 1 88.25 4 GLN B O 1
ATOM 805 N N . VAL B 1 5 ? 7.004 23.234 11.398 1 92.12 5 VAL B N 1
ATOM 806 C CA . VAL B 1 5 ? 7.062 21.859 11.891 1 92.12 5 VAL B CA 1
ATOM 807 C C . VAL B 1 5 ? 6.074 21.688 13.039 1 92.12 5 VAL B C 1
ATOM 809 O O . VAL B 1 5 ? 5.953 22.547 13.906 1 92.12 5 VAL B O 1
ATOM 812 N N . PHE B 1 6 ? 5.441 20.656 13.031 1 94.94 6 PHE B N 1
ATOM 813 C CA . PHE B 1 6 ? 4.551 20.312 14.133 1 94.94 6 PHE B CA 1
ATOM 814 C C . PHE B 1 6 ? 5.348 19.922 15.375 1 94.94 6 PHE B C 1
ATOM 816 O O . PHE B 1 6 ? 6.453 19.391 15.266 1 94.94 6 PHE B O 1
ATOM 823 N N . GLY B 1 7 ? 4.828 20.25 16.531 1 89.56 7 GLY B N 1
ATOM 824 C CA . GLY B 1 7 ? 5.457 19.828 17.766 1 89.56 7 GLY B CA 1
ATOM 825 C C . GLY B 1 7 ? 5.719 18.328 17.828 1 89.56 7 GLY B C 1
ATOM 826 O O . GLY B 1 7 ? 6.742 17.891 18.359 1 89.56 7 GLY B O 1
ATOM 827 N N . SER B 1 8 ? 4.758 17.531 17.422 1 91.25 8 SER B N 1
ATOM 828 C CA . SER B 1 8 ? 4.879 16.094 17.281 1 91.25 8 SER B CA 1
ATOM 829 C C . SER B 1 8 ? 4.332 15.617 15.938 1 91.25 8 SER B C 1
ATOM 831 O O . SER B 1 8 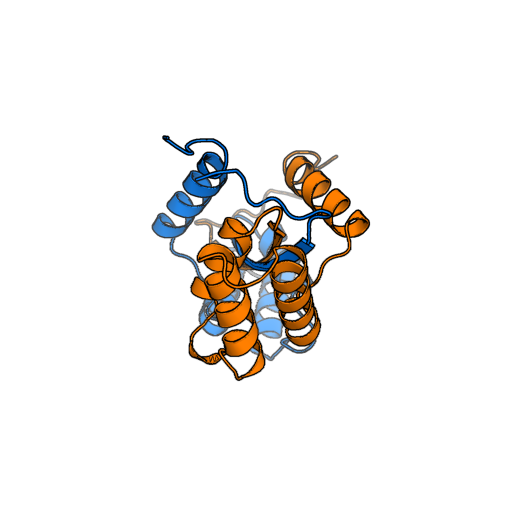? 3.23 16 15.547 1 91.25 8 SER B O 1
ATOM 833 N N . PRO B 1 9 ? 5.102 14.82 15.359 1 93.88 9 PRO B N 1
ATOM 834 C CA . PRO B 1 9 ? 4.609 14.344 14.062 1 93.88 9 PRO B CA 1
ATOM 835 C C . PRO B 1 9 ? 3.387 13.445 14.195 1 93.88 9 PRO B C 1
ATOM 837 O O . PRO B 1 9 ? 3.125 12.898 15.273 1 93.88 9 PRO B O 1
ATOM 840 N N . ILE B 1 10 ? 2.678 13.445 13.141 1 94.62 10 ILE B N 1
ATOM 841 C CA . ILE B 1 10 ? 1.53 12.555 13.031 1 94.62 10 ILE B CA 1
ATOM 842 C C . ILE B 1 10 ? 1.828 11.461 12.008 1 94.62 10 ILE B C 1
ATOM 844 O O . ILE B 1 10 ? 2.32 11.742 10.906 1 94.62 10 ILE B O 1
ATOM 848 N N . PHE B 1 11 ? 1.599 10.195 12.438 1 93.25 11 PHE B N 1
ATOM 849 C CA . PHE B 1 11 ? 1.811 9.07 11.523 1 93.25 11 PHE B CA 1
ATOM 850 C C . PHE B 1 11 ? 0.483 8.555 10.992 1 93.25 11 PHE B C 1
ATOM 852 O O . PHE B 1 11 ? -0.444 8.289 11.758 1 93.25 11 PHE B O 1
ATOM 859 N N . VAL B 1 12 ? 0.48 8.469 9.617 1 94.19 12 VAL B N 1
ATOM 860 C CA . VAL B 1 12 ? -0.756 8.016 8.992 1 94.19 12 VAL B CA 1
ATOM 861 C C . VAL B 1 12 ? -0.454 6.875 8.023 1 94.19 12 VAL B C 1
ATOM 863 O O . VAL B 1 12 ? 0.667 6.758 7.52 1 94.19 12 VAL B O 1
ATOM 866 N N . LYS B 1 13 ? -1.461 6.008 7.824 1 90.88 13 LYS B N 1
ATOM 867 C CA . LYS B 1 13 ? -1.371 4.969 6.801 1 90.88 13 LYS B CA 1
ATOM 868 C C . LYS B 1 13 ? -1.974 5.445 5.48 1 90.88 13 LYS B C 1
ATOM 870 O O . LYS B 1 13 ? -3.088 5.969 5.453 1 90.88 13 LYS B O 1
ATOM 875 N N . ARG B 1 14 ? -1.146 5.336 4.512 1 89.19 14 ARG B N 1
ATOM 876 C CA . ARG B 1 14 ? -1.592 5.629 3.156 1 89.19 14 ARG B CA 1
ATOM 877 C C . ARG B 1 14 ? -1.728 4.355 2.332 1 89.19 14 ARG B C 1
ATOM 879 O O . ARG B 1 14 ? -0.811 3.529 2.301 1 89.19 14 ARG B O 1
ATOM 886 N N . ALA B 1 15 ? -2.99 4.203 1.808 1 85.31 15 ALA B N 1
ATOM 887 C CA . ALA B 1 15 ? -3.197 3.051 0.934 1 85.31 15 ALA B CA 1
ATOM 888 C C . ALA B 1 15 ? -2.203 3.055 -0.224 1 85.31 15 ALA B C 1
ATOM 890 O O . ALA B 1 15 ? -1.953 4.098 -0.832 1 85.31 15 ALA B O 1
ATOM 891 N N . ALA B 1 16 ? -1.586 2.039 -0.302 1 83.62 16 ALA B N 1
ATOM 892 C CA . ALA B 1 16 ? -0.653 1.815 -1.403 1 83.62 16 ALA B CA 1
ATOM 893 C C . ALA B 1 16 ? -0.774 0.395 -1.946 1 83.62 16 ALA B C 1
ATOM 895 O O . ALA B 1 16 ? -1.714 -0.329 -1.606 1 83.62 16 ALA B O 1
ATOM 896 N N . TYR B 1 17 ? -0.123 0.2 -3.086 1 82.5 17 TYR B N 1
ATOM 897 C CA . TYR B 1 17 ? -0.038 -1.147 -3.639 1 82.5 17 TYR B CA 1
ATOM 898 C C . TYR B 1 17 ? 1.414 -1.559 -3.85 1 82.5 17 TYR B C 1
ATOM 900 O O . TYR B 1 17 ? 2.268 -0.718 -4.145 1 82.5 17 TYR B O 1
ATOM 908 N N . VAL B 1 18 ? 1.648 -2.707 -3.555 1 83.06 18 VAL B N 1
ATOM 909 C CA . VAL B 1 18 ? 2.949 -3.297 -3.857 1 83.06 18 VAL B CA 1
ATOM 910 C C . VAL B 1 18 ? 2.807 -4.309 -4.992 1 83.06 18 VAL B C 1
ATOM 912 O O . VAL B 1 18 ? 1.849 -5.086 -5.023 1 83.06 18 VAL B O 1
ATOM 915 N N . VAL B 1 19 ? 3.746 -4.133 -5.938 1 88.56 19 VAL B N 1
ATOM 916 C CA . VAL B 1 19 ? 3.742 -5.086 -7.039 1 88.56 19 VAL B CA 1
ATOM 917 C C . VAL B 1 19 ? 4.461 -6.367 -6.617 1 88.56 19 VAL B C 1
ATOM 919 O O . VAL B 1 19 ? 5.59 -6.316 -6.117 1 88.56 19 VAL B O 1
ATOM 922 N N . GLN B 1 20 ? 3.773 -7.453 -6.715 1 90.44 20 GLN B N 1
ATOM 923 C CA . GLN B 1 20 ? 4.352 -8.75 -6.375 1 90.44 20 GLN B CA 1
ATOM 924 C C . GLN B 1 20 ? 4.477 -9.633 -7.609 1 90.44 20 GLN B C 1
ATOM 926 O O . GLN B 1 20 ? 3.531 -9.766 -8.391 1 90.44 20 GLN B O 1
ATOM 931 N N . GLU B 1 21 ? 5.664 -10.164 -7.73 1 92.31 21 GLU B N 1
ATOM 932 C CA . GLU B 1 21 ? 5.898 -11.109 -8.812 1 92.31 21 GLU B CA 1
ATOM 933 C C . GLU B 1 21 ? 5.586 -12.539 -8.375 1 92.31 21 GLU B C 1
ATOM 935 O O . GLU B 1 21 ? 6.121 -13.016 -7.375 1 92.31 21 GLU B O 1
ATOM 940 N N . ILE B 1 22 ? 4.715 -13.117 -9.109 1 95.56 22 ILE B N 1
ATOM 941 C CA . ILE B 1 22 ? 4.426 -14.539 -8.93 1 95.56 22 ILE B CA 1
ATOM 942 C C . ILE B 1 22 ? 5.176 -15.352 -9.977 1 95.56 22 ILE B C 1
ATOM 944 O O . ILE B 1 22 ? 4.711 -15.5 -11.109 1 95.56 22 ILE B O 1
ATOM 948 N N . ALA B 1 23 ? 6.27 -15.938 -9.547 1 95.06 23 ALA B N 1
ATOM 949 C CA . ALA B 1 23 ? 7.172 -16.562 -10.516 1 95.06 23 ALA B CA 1
ATOM 950 C C . ALA B 1 23 ? 7.055 -18.078 -10.484 1 95.06 23 ALA B C 1
ATOM 952 O O . ALA B 1 23 ? 7.523 -18.766 -11.398 1 95.06 23 ALA B O 1
ATOM 953 N N . ASN B 1 24 ? 6.418 -18.594 -9.391 1 95.75 24 ASN B N 1
ATOM 954 C CA . ASN B 1 24 ? 6.344 -20.047 -9.25 1 95.75 24 ASN B CA 1
ATOM 955 C C . ASN B 1 24 ? 5.082 -20.484 -8.516 1 95.75 24 ASN B C 1
ATOM 957 O O . ASN B 1 24 ? 4.309 -19.641 -8.055 1 95.75 24 ASN B O 1
ATOM 961 N N . LEU B 1 25 ? 4.93 -21.766 -8.477 1 97.06 25 LEU B N 1
ATOM 962 C CA . LEU B 1 25 ? 3.734 -22.375 -7.898 1 97.06 25 LEU B CA 1
ATOM 963 C C . LEU B 1 25 ? 3.605 -22.031 -6.422 1 97.06 25 LEU B C 1
ATOM 965 O O . LEU B 1 25 ? 2.514 -21.703 -5.949 1 97.06 25 LEU B O 1
ATOM 969 N N . GLU B 1 26 ? 4.676 -22.016 -5.75 1 95.94 26 GLU B N 1
ATOM 970 C CA . GLU B 1 26 ? 4.66 -21.703 -4.324 1 95.94 26 GLU B CA 1
ATOM 971 C C . GLU B 1 26 ? 4.215 -20.266 -4.07 1 95.94 26 GLU B C 1
ATOM 973 O O . GLU B 1 26 ? 3.432 -20.016 -3.156 1 95.94 26 GLU B O 1
ATOM 978 N N . ASP B 1 27 ? 4.68 -19.391 -4.859 1 96.19 27 ASP B N 1
ATOM 979 C CA . ASP B 1 27 ? 4.254 -18 -4.766 1 96.19 27 ASP B CA 1
ATOM 980 C C . ASP B 1 27 ? 2.738 -17.875 -4.922 1 96.19 27 ASP B C 1
ATOM 982 O O . ASP B 1 27 ? 2.092 -17.141 -4.176 1 96.19 27 ASP B O 1
ATOM 986 N N . ALA B 1 28 ? 2.246 -18.547 -5.895 1 97.81 28 ALA B N 1
ATOM 987 C CA . ALA B 1 28 ? 0.817 -18.5 -6.191 1 97.81 28 ALA B CA 1
ATOM 988 C C . ALA B 1 28 ? -0.006 -19.016 -5.012 1 97.81 28 ALA B C 1
ATOM 990 O O . ALA B 1 28 ? -0.965 -18.359 -4.59 1 97.81 28 ALA B O 1
ATOM 991 N N . ILE B 1 29 ? 0.466 -20.094 -4.465 1 97.19 29 ILE B N 1
ATOM 992 C CA . ILE B 1 29 ? -0.25 -20.688 -3.344 1 97.19 29 ILE B CA 1
ATOM 993 C C . ILE B 1 29 ? -0.199 -19.75 -2.137 1 97.19 29 ILE B C 1
ATOM 995 O O . ILE B 1 29 ? -1.221 -19.516 -1.492 1 97.19 29 ILE B O 1
ATOM 999 N N . ASP B 1 30 ? 0.973 -19.234 -1.922 1 96.31 30 ASP B N 1
ATOM 1000 C CA . ASP B 1 30 ? 1.127 -18.312 -0.804 1 96.31 30 ASP B CA 1
ATOM 1001 C C . ASP B 1 30 ? 0.208 -17.109 -0.962 1 96.31 30 ASP B C 1
ATOM 1003 O O . ASP B 1 30 ? -0.427 -16.672 0.002 1 96.31 30 ASP B O 1
ATOM 1007 N N . PHE B 1 31 ? 0.122 -16.609 -2.082 1 96.62 31 PHE B N 1
ATOM 1008 C CA . PHE B 1 31 ? -0.701 -15.438 -2.369 1 96.62 31 PHE B CA 1
ATOM 1009 C C . PHE B 1 31 ? -2.176 -15.742 -2.129 1 96.62 31 PHE B C 1
ATOM 1011 O O . PHE B 1 31 ? -2.873 -14.969 -1.471 1 96.62 31 PHE B O 1
ATOM 1018 N N . LEU B 1 32 ? -2.617 -16.844 -2.623 1 97.62 32 LEU B N 1
ATOM 1019 C CA . LEU B 1 32 ? -4.016 -17.234 -2.498 1 97.62 32 LEU B CA 1
ATOM 1020 C C . LEU B 1 32 ? -4.367 -17.531 -1.044 1 97.62 32 LEU B C 1
ATOM 1022 O O . LEU B 1 32 ? -5.477 -17.234 -0.593 1 97.62 32 LEU B O 1
ATOM 1026 N N . ASP B 1 33 ? -3.395 -18.078 -0.414 1 96.44 33 ASP B N 1
ATOM 1027 C CA . ASP B 1 33 ? -3.621 -18.391 0.991 1 96.44 33 ASP B CA 1
ATOM 1028 C C . ASP B 1 33 ? -3.773 -17.125 1.831 1 96.44 33 ASP B C 1
ATOM 1030 O O . ASP B 1 33 ? -4.484 -17.125 2.838 1 96.44 33 ASP B O 1
ATOM 1034 N N . GLU B 1 34 ? -3.129 -16.109 1.425 1 95 34 GLU B N 1
ATOM 1035 C CA . GLU B 1 34 ? -3.143 -14.852 2.166 1 95 34 GLU B CA 1
ATOM 1036 C C . GLU B 1 34 ? -4.332 -13.984 1.763 1 95 34 GLU B C 1
ATOM 1038 O O . GLU B 1 34 ? -4.637 -12.992 2.428 1 95 34 GLU B O 1
ATOM 1043 N N . TRP B 1 35 ? -5.047 -14.453 0.76 1 94.81 35 TRP B N 1
ATOM 1044 C CA . TRP B 1 35 ? -6.195 -13.695 0.275 1 94.81 35 TRP B CA 1
ATOM 1045 C C . TRP B 1 35 ? -7.262 -13.57 1.357 1 94.81 35 TRP B C 1
ATOM 1047 O O . TRP B 1 35 ? -7.527 -14.523 2.092 1 94.81 35 TRP B O 1
ATOM 1057 N N . PRO B 1 36 ? -7.773 -12.336 1.497 1 93.38 36 PRO B N 1
ATOM 1058 C CA . PRO B 1 36 ? -8.75 -12.109 2.566 1 93.38 36 PRO B CA 1
ATOM 1059 C C . PRO B 1 36 ? -9.93 -13.086 2.502 1 93.38 36 PRO B C 1
ATOM 1061 O O . PRO B 1 36 ? -10.469 -13.336 1.422 1 93.38 36 PRO B O 1
ATOM 1064 N N . GLU B 1 37 ? -10.383 -13.547 3.656 1 94.5 37 GLU B N 1
ATOM 1065 C CA . GLU B 1 37 ? -11.43 -14.562 3.742 1 94.5 37 GLU B CA 1
ATOM 1066 C C . GLU B 1 37 ? -12.758 -14.039 3.207 1 94.5 37 GLU B C 1
ATOM 1068 O O . GLU B 1 37 ? -13.516 -14.781 2.576 1 94.5 37 GLU B O 1
ATOM 1073 N N . ASP B 1 38 ? -12.992 -12.766 3.52 1 93.62 38 ASP B N 1
ATOM 1074 C CA . ASP B 1 38 ? -14.266 -12.164 3.133 1 93.62 38 ASP B CA 1
ATOM 1075 C C . ASP B 1 38 ? -14.336 -11.953 1.623 1 93.62 38 ASP B C 1
ATOM 1077 O O . ASP B 1 38 ? -15.406 -11.672 1.081 1 93.62 38 ASP B O 1
ATOM 1081 N N . ARG B 1 39 ? -13.25 -12.164 0.928 1 93.25 39 ARG B N 1
ATOM 1082 C CA . ARG B 1 39 ? -13.219 -11.953 -0.516 1 93.25 39 ARG B CA 1
ATOM 1083 C C . ARG B 1 39 ? -13.07 -13.273 -1.257 1 93.25 39 ARG B C 1
ATOM 1085 O O . ARG B 1 39 ? -12.945 -13.297 -2.482 1 93.25 39 ARG B O 1
ATOM 1092 N N . ARG B 1 40 ? -12.992 -14.344 -0.551 1 94.69 40 ARG B N 1
ATOM 1093 C CA . ARG B 1 40 ? -12.828 -15.656 -1.163 1 94.69 40 ARG B CA 1
ATOM 1094 C C . ARG B 1 40 ? -14.125 -16.109 -1.823 1 94.69 40 ARG B C 1
ATOM 1096 O O . ARG B 1 40 ? -15.172 -16.188 -1.171 1 94.69 40 ARG B O 1
ATOM 1103 N N . ASP B 1 41 ? -14.078 -16.266 -3.068 1 95.56 41 ASP B N 1
ATOM 1104 C CA . ASP B 1 41 ? -15.203 -16.734 -3.871 1 95.56 41 ASP B CA 1
ATOM 1105 C C . ASP B 1 41 ? -14.836 -17.984 -4.656 1 95.56 41 ASP B C 1
ATOM 1107 O O . ASP B 1 41 ? -13.812 -18.625 -4.383 1 95.56 41 ASP B O 1
ATOM 1111 N N . LEU B 1 42 ? -15.734 -18.422 -5.586 1 95.75 42 LEU B N 1
ATOM 1112 C CA . LEU B 1 42 ? -15.547 -19.656 -6.344 1 95.75 42 LEU B CA 1
ATOM 1113 C C . LEU B 1 42 ? -14.289 -19.578 -7.199 1 95.75 42 LEU B C 1
ATOM 1115 O O . LEU B 1 42 ? -13.602 -20.578 -7.387 1 95.75 42 LEU B O 1
ATOM 1119 N N . ILE B 1 43 ? -14.008 -18.375 -7.66 1 96.75 43 ILE B N 1
ATOM 1120 C CA . ILE B 1 43 ? -12.852 -18.188 -8.531 1 96.75 43 ILE B CA 1
ATOM 1121 C C . ILE B 1 43 ? -11.57 -18.391 -7.727 1 96.75 43 ILE B C 1
ATOM 1123 O O . ILE B 1 43 ? -10.633 -19.031 -8.195 1 96.75 43 ILE B O 1
ATOM 1127 N N . HIS B 1 44 ? -11.586 -17.828 -6.547 1 98 44 HIS B N 1
ATOM 1128 C CA . HIS B 1 44 ? -10.445 -18.031 -5.656 1 98 44 HIS B CA 1
ATOM 1129 C C . HIS B 1 44 ? -10.258 -19.516 -5.344 1 98 44 HIS B C 1
ATOM 1131 O O . HIS B 1 44 ? -9.141 -20.031 -5.438 1 98 44 HIS B O 1
ATOM 1137 N N . GLU B 1 45 ? -11.305 -20.234 -5.047 1 97.69 45 GLU B N 1
ATOM 1138 C CA . GLU B 1 45 ? -11.25 -21.641 -4.688 1 97.69 45 GLU B CA 1
ATOM 1139 C C . GLU B 1 45 ? -10.727 -22.484 -5.848 1 97.69 45 GLU B C 1
ATOM 1141 O O . GLU B 1 45 ? -9.914 -23.406 -5.641 1 97.69 45 GLU B O 1
ATOM 1146 N N . THR B 1 46 ? -11.211 -22.219 -6.949 1 98 46 THR B N 1
ATOM 1147 C CA . THR B 1 46 ? -10.789 -22.953 -8.133 1 98 46 THR B CA 1
ATOM 1148 C C . THR B 1 46 ? -9.297 -22.75 -8.391 1 98 46 THR B C 1
ATOM 1150 O O . THR B 1 46 ? -8.594 -23.703 -8.719 1 98 46 THR B O 1
ATOM 1153 N N . ALA B 1 47 ? -8.883 -21.484 -8.25 1 98.56 47 ALA B N 1
ATOM 1154 C CA . ALA B 1 47 ? -7.469 -21.188 -8.453 1 98.56 47 ALA B CA 1
ATOM 1155 C C . ALA B 1 47 ? -6.602 -21.922 -7.43 1 98.56 47 ALA B C 1
ATOM 1157 O O . ALA B 1 47 ? -5.594 -22.531 -7.785 1 98.56 47 ALA B O 1
ATOM 1158 N N . LEU B 1 48 ? -7.035 -21.875 -6.211 1 98.44 48 LEU B N 1
ATOM 1159 C CA . LEU B 1 48 ? -6.297 -22.547 -5.148 1 98.44 48 LEU B CA 1
ATOM 1160 C C . LEU B 1 48 ? -6.254 -24.062 -5.391 1 98.44 48 LEU B C 1
ATOM 1162 O O . LEU B 1 48 ? -5.195 -24.688 -5.266 1 98.44 48 LEU B O 1
ATOM 1166 N N . LYS B 1 49 ? -7.305 -24.641 -5.734 1 98.31 49 LYS B N 1
ATOM 1167 C CA . LYS B 1 49 ? -7.371 -26.062 -6.008 1 98.31 49 LYS B CA 1
ATOM 1168 C C . LYS B 1 49 ? -6.445 -26.453 -7.16 1 98.31 49 LYS B C 1
ATOM 1170 O O . LYS B 1 49 ? -5.734 -27.453 -7.086 1 98.31 49 LYS B O 1
ATOM 1175 N N . ALA B 1 50 ? -6.535 -25.688 -8.188 1 98.31 50 ALA B N 1
ATOM 1176 C CA . ALA B 1 50 ? -5.676 -25.953 -9.336 1 98.31 50 ALA B CA 1
ATOM 1177 C C . ALA B 1 50 ? -4.203 -25.922 -8.945 1 98.31 50 ALA B C 1
ATOM 1179 O O . ALA B 1 50 ? -3.414 -26.75 -9.383 1 98.31 50 ALA B O 1
ATOM 1180 N N . CYS B 1 51 ? -3.809 -24.938 -8.148 1 98.25 51 CYS B N 1
ATOM 1181 C CA . CYS B 1 51 ? -2.424 -24.812 -7.707 1 98.25 51 CYS B CA 1
ATOM 1182 C C . CYS B 1 51 ? -2.043 -25.969 -6.797 1 98.25 51 CYS B C 1
ATOM 1184 O O . CYS B 1 51 ? -0.949 -26.531 -6.914 1 98.25 51 CYS B O 1
ATOM 1186 N N . CYS B 1 52 ? -2.928 -26.375 -5.977 1 97.88 52 CYS B N 1
ATOM 1187 C CA . CYS B 1 52 ? -2.676 -27.5 -5.086 1 97.88 52 CYS B CA 1
ATOM 1188 C C . CYS B 1 52 ? -2.574 -28.797 -5.867 1 97.88 52 CYS B C 1
ATOM 1190 O O . CYS B 1 52 ? -1.714 -29.641 -5.578 1 97.88 52 CYS B O 1
ATOM 1192 N N . ASP B 1 53 ? -3.453 -28.938 -6.73 1 97.75 53 ASP B N 1
ATOM 1193 C CA . ASP B 1 53 ? -3.406 -30.125 -7.57 1 97.75 53 ASP B CA 1
ATOM 1194 C C . ASP B 1 53 ? -2.078 -30.219 -8.312 1 97.75 53 ASP B C 1
ATOM 1196 O O . ASP B 1 53 ? -1.517 -31.312 -8.453 1 97.75 53 ASP B O 1
ATOM 1200 N N . ALA B 1 54 ? -1.63 -29.109 -8.812 1 97.44 54 ALA B N 1
ATOM 1201 C CA . ALA B 1 54 ? -0.337 -29.094 -9.492 1 97.44 54 ALA B CA 1
ATOM 1202 C C . ALA B 1 54 ? 0.795 -29.438 -8.531 1 97.44 54 ALA B C 1
ATOM 1204 O O . ALA B 1 54 ? 1.728 -30.156 -8.891 1 97.44 54 ALA B O 1
ATOM 1205 N N . TYR B 1 55 ? 0.708 -28.922 -7.438 1 95.62 55 TYR B N 1
ATOM 1206 C CA . TYR B 1 55 ? 1.703 -29.203 -6.41 1 95.62 55 TYR B CA 1
ATOM 1207 C C . TYR B 1 55 ? 1.779 -30.703 -6.129 1 95.62 55 TYR B C 1
ATOM 1209 O O . TYR B 1 55 ? 2.867 -31.25 -5.945 1 95.62 55 TYR B O 1
ATOM 1217 N N . ASP B 1 56 ? 0.667 -31.312 -6.152 1 95.69 56 ASP B N 1
ATOM 1218 C CA . ASP B 1 56 ? 0.572 -32.75 -5.902 1 95.69 56 ASP B CA 1
ATOM 1219 C C . ASP B 1 56 ? 0.926 -33.562 -7.156 1 95.69 56 ASP B C 1
ATOM 1221 O O . ASP B 1 56 ? 1.001 -34.781 -7.113 1 95.69 56 ASP B O 1
ATOM 1225 N N . GLY B 1 57 ? 1.017 -32.906 -8.195 1 95.31 57 GLY B N 1
ATOM 1226 C CA . GLY B 1 57 ? 1.387 -33.562 -9.43 1 95.31 57 GLY B CA 1
ATOM 1227 C C . GLY B 1 57 ? 0.191 -34.031 -10.234 1 95.31 57 GLY B C 1
ATOM 1228 O O . GLY B 1 57 ? 0.338 -34.812 -11.172 1 95.31 57 GLY B O 1
ATOM 1229 N N . ASN B 1 58 ? -0.951 -33.562 -9.867 1 97.12 58 ASN B N 1
ATOM 1230 C CA . ASN B 1 58 ? -2.174 -34.031 -10.516 1 97.12 58 ASN B CA 1
ATOM 1231 C C . ASN B 1 58 ? -2.531 -33.125 -11.711 1 97.12 58 ASN B C 1
ATOM 1233 O O . ASN B 1 58 ? -3.383 -33.5 -12.523 1 97.12 58 ASN B O 1
ATOM 1237 N N . LYS B 1 59 ? -1.925 -32 -11.781 1 96.44 59 LYS B N 1
ATOM 1238 C CA . LYS B 1 59 ? -2.109 -31.062 -12.883 1 96.44 59 LYS B CA 1
ATOM 1239 C C . LYS B 1 59 ? -0.779 -30.438 -13.305 1 96.44 59 LYS B C 1
ATOM 1241 O O . LYS B 1 59 ? 0.156 -30.359 -12.508 1 96.44 59 LYS B O 1
ATOM 1246 N N . PRO B 1 60 ? -0.748 -30.094 -14.617 1 96.44 60 PRO B N 1
ATOM 1247 C CA . PRO B 1 60 ? 0.49 -29.453 -15.047 1 96.44 60 PRO B CA 1
ATOM 1248 C C . PRO B 1 60 ? 0.651 -28.047 -14.469 1 96.44 60 PRO B C 1
ATOM 1250 O O . PRO B 1 60 ? -0.339 -27.406 -14.094 1 96.44 60 PRO B O 1
ATOM 1253 N N . LEU B 1 61 ? 1.834 -27.547 -14.469 1 95.94 61 LEU B N 1
ATOM 1254 C CA . LEU B 1 61 ? 2.152 -26.203 -13.977 1 95.94 61 LEU B CA 1
ATOM 1255 C C . LEU B 1 61 ? 1.45 -25.141 -14.812 1 95.94 61 LEU B C 1
ATOM 1257 O O . LEU B 1 61 ? 1.038 -24.109 -14.289 1 95.94 61 LEU B O 1
ATOM 1261 N N . SER B 1 62 ? 1.364 -25.391 -16.094 1 96.75 62 SER B N 1
ATOM 1262 C CA . SER B 1 62 ? 0.72 -24.453 -17 1 96.75 62 SER B CA 1
ATOM 1263 C C . SER B 1 62 ? -0.745 -24.234 -16.625 1 96.75 62 SER B C 1
ATOM 1265 O O . SER B 1 62 ? -1.275 -23.141 -16.766 1 96.75 62 SER B O 1
ATOM 1267 N N . ALA B 1 63 ? -1.343 -25.25 -16.109 1 97 63 ALA B N 1
ATOM 1268 C CA . ALA B 1 63 ? -2.732 -25.156 -15.672 1 97 63 ALA B CA 1
ATOM 1269 C C . ALA B 1 63 ? -2.844 -24.312 -14.398 1 97 63 ALA B C 1
ATOM 1271 O O . ALA B 1 63 ? -3.781 -23.531 -14.242 1 97 63 ALA B O 1
ATOM 1272 N N . ALA B 1 64 ? -1.926 -24.531 -13.508 1 97.94 64 ALA B N 1
ATOM 1273 C CA . ALA B 1 64 ? -1.883 -23.75 -12.281 1 97.94 64 ALA B CA 1
ATOM 1274 C C . ALA B 1 64 ? -1.658 -22.266 -12.578 1 97.94 64 ALA B C 1
ATOM 1276 O O . ALA B 1 64 ? -2.35 -21.406 -12.031 1 97.94 64 ALA B O 1
ATOM 1277 N N . ARG B 1 65 ? -0.767 -21.984 -13.453 1 97.81 65 ARG B N 1
ATOM 1278 C CA . ARG B 1 65 ? -0.493 -20.609 -13.852 1 97.81 65 ARG B CA 1
ATOM 1279 C C . ARG B 1 65 ? -1.729 -19.953 -14.469 1 97.81 65 ARG B C 1
ATOM 1281 O O . ARG B 1 65 ? -2.057 -18.812 -14.148 1 97.81 65 ARG B O 1
ATOM 1288 N N . ALA B 1 66 ? -2.359 -20.703 -15.336 1 97.88 66 ALA B N 1
ATOM 1289 C CA . ALA B 1 66 ? -3.555 -20.188 -16 1 97.88 66 ALA B CA 1
ATOM 1290 C C . ALA B 1 66 ? -4.664 -19.906 -14.992 1 97.88 66 ALA B C 1
ATOM 1292 O O . ALA B 1 66 ? -5.375 -18.906 -15.094 1 97.88 66 ALA B O 1
ATOM 1293 N N . ALA B 1 67 ? -4.789 -20.812 -14.039 1 98.06 67 ALA B N 1
ATOM 1294 C CA . ALA B 1 67 ? -5.809 -20.625 -13.008 1 98.06 67 ALA B CA 1
ATOM 1295 C C . ALA B 1 67 ? -5.523 -19.391 -12.164 1 98.06 67 ALA B C 1
ATOM 1297 O O . ALA B 1 67 ? -6.438 -18.625 -11.859 1 98.06 67 ALA B O 1
ATOM 1298 N N . PHE B 1 68 ? -4.246 -19.172 -11.766 1 98.44 68 PHE B N 1
ATOM 1299 C CA . PHE B 1 68 ? -3.885 -17.984 -10.984 1 98.44 68 PHE B CA 1
ATOM 1300 C C . PHE B 1 68 ? -4.105 -16.719 -11.797 1 98.44 68 PHE B C 1
ATOM 1302 O O . PHE B 1 68 ? -4.602 -15.719 -11.281 1 98.44 68 PHE B O 1
ATOM 1309 N N . TYR B 1 69 ? -3.754 -16.812 -13.07 1 97.5 69 TYR B N 1
ATOM 1310 C CA . TYR B 1 69 ? -3.973 -15.672 -13.953 1 97.5 69 TYR B CA 1
ATOM 1311 C C . TYR B 1 69 ? -5.453 -15.312 -14.023 1 97.5 69 TYR B C 1
ATOM 1313 O O . TYR B 1 69 ? -5.816 -14.133 -13.961 1 97.5 69 TYR B O 1
ATOM 1321 N N . GLY B 1 70 ? -6.273 -16.312 -14.156 1 97.5 70 GLY B N 1
ATOM 1322 C CA . GLY B 1 70 ? -7.711 -16.094 -14.18 1 97.5 70 GLY B CA 1
ATOM 1323 C C . GLY B 1 70 ? -8.234 -15.445 -12.906 1 97.5 70 GLY B C 1
ATOM 1324 O O . GLY B 1 70 ? -9.055 -14.523 -12.961 1 97.5 70 GLY B O 1
ATOM 1325 N N . PHE B 1 71 ? -7.727 -15.891 -11.789 1 97.88 71 PHE B N 1
ATOM 1326 C CA . PHE B 1 71 ? -8.07 -15.312 -10.5 1 97.88 71 PHE B CA 1
ATOM 1327 C C . PHE B 1 71 ? -7.648 -13.844 -10.438 1 97.88 71 PHE B C 1
ATOM 1329 O O . PHE B 1 71 ? -8.453 -12.977 -10.094 1 97.88 71 PHE B O 1
ATOM 1336 N N . ALA B 1 72 ? -6.402 -13.586 -10.867 1 97.81 72 ALA B N 1
ATOM 1337 C CA . ALA B 1 72 ? -5.84 -12.242 -10.805 1 97.81 72 ALA B CA 1
ATOM 1338 C C . ALA B 1 72 ? -6.598 -11.289 -11.719 1 97.81 72 ALA B C 1
ATOM 1340 O O . ALA B 1 72 ? -6.832 -10.125 -11.359 1 97.81 72 ALA B O 1
ATOM 1341 N N . LYS B 1 73 ? -6.977 -11.758 -12.812 1 96.62 73 LYS B N 1
ATOM 1342 C CA . LYS B 1 73 ? -7.738 -10.969 -13.781 1 96.62 73 LYS B CA 1
ATOM 1343 C C . LYS B 1 73 ? -9.109 -10.594 -13.227 1 96.62 73 LYS B C 1
ATOM 1345 O O . LYS B 1 73 ? -9.508 -9.43 -13.273 1 96.62 73 LYS B O 1
ATOM 1350 N N . ARG B 1 74 ? -9.766 -11.555 -12.633 1 96.38 74 ARG B N 1
ATOM 1351 C CA . ARG B 1 74 ? -11.102 -11.32 -12.094 1 96.38 74 ARG B CA 1
ATOM 1352 C C . ARG B 1 74 ? -11.047 -10.422 -10.867 1 96.38 74 ARG B C 1
ATOM 1354 O O . ARG B 1 74 ? -11.938 -9.594 -10.648 1 96.38 74 ARG B O 1
ATOM 1361 N N . ALA B 1 75 ? -10.008 -10.633 -10.117 1 95.75 75 ALA B N 1
ATOM 1362 C CA . ALA B 1 75 ? -9.82 -9.82 -8.914 1 95.75 75 ALA B CA 1
ATOM 1363 C C . ALA B 1 75 ? -9.305 -8.43 -9.273 1 95.75 75 ALA B C 1
ATOM 1365 O O . ALA B 1 75 ? -9.164 -7.57 -8.398 1 95.75 75 ALA B O 1
ATOM 1366 N N . ALA B 1 76 ? -8.953 -8.133 -10.539 1 94.75 76 ALA B N 1
ATOM 1367 C CA . ALA B 1 76 ? -8.469 -6.855 -11.047 1 94.75 76 ALA B CA 1
ATOM 1368 C C . ALA B 1 76 ? -7.164 -6.449 -10.367 1 94.75 76 ALA B C 1
ATOM 1370 O O . ALA B 1 76 ? -6.961 -5.273 -10.055 1 94.75 76 ALA B O 1
ATOM 1371 N N . ILE B 1 77 ? -6.301 -7.359 -10.156 1 95.19 77 ILE B N 1
ATOM 1372 C CA . ILE B 1 77 ? -5.043 -7.074 -9.477 1 95.19 77 ILE B CA 1
ATOM 1373 C C . ILE B 1 77 ? -3.875 -7.332 -10.422 1 95.19 77 ILE B C 1
ATOM 1375 O O . ILE B 1 77 ? -2.711 -7.195 -10.039 1 95.19 77 ILE B O 1
ATOM 1379 N N . LEU B 1 78 ? -4.102 -7.699 -11.641 1 95.06 78 LEU B N 1
ATOM 1380 C CA . LEU B 1 78 ? -3.027 -7.949 -12.594 1 95.06 78 LEU B CA 1
ATOM 1381 C C . LEU B 1 78 ? -2.258 -6.664 -12.891 1 95.06 78 LEU B 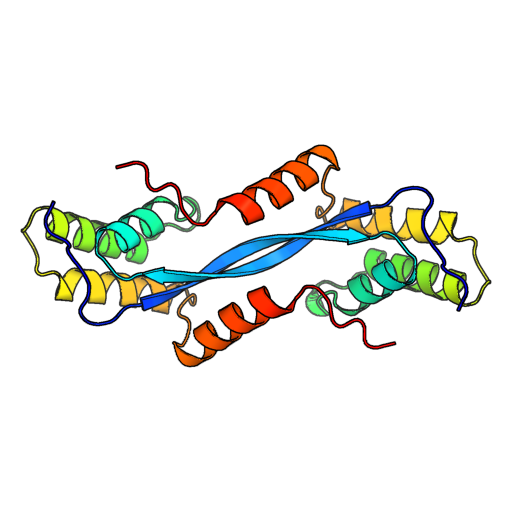C 1
ATOM 1383 O O . LEU B 1 78 ? -2.857 -5.602 -13.055 1 95.06 78 LEU B O 1
ATOM 1387 N N . GLU B 1 79 ? -1.002 -6.836 -12.883 1 92.12 79 GLU B N 1
ATOM 1388 C CA 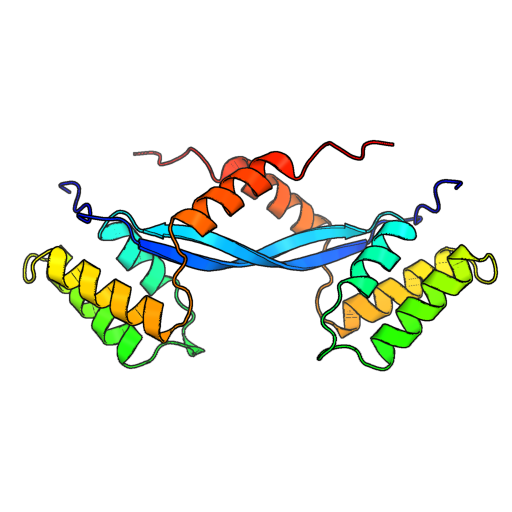. GLU B 1 79 ? -0.133 -5.727 -13.273 1 92.12 79 GLU B CA 1
ATOM 1389 C C . GLU B 1 79 ? 0.674 -6.07 -14.523 1 92.12 79 GLU B C 1
ATOM 1391 O O . GLU B 1 79 ? 1.128 -7.203 -14.68 1 92.12 79 GLU B O 1
ATOM 1396 N N . ASP B 1 80 ? 0.769 -5.094 -15.391 1 87.62 80 ASP B N 1
ATOM 1397 C CA . ASP B 1 80 ? 1.617 -5.266 -16.562 1 87.62 80 ASP B CA 1
ATOM 1398 C C . ASP B 1 80 ? 3.096 -5.199 -16.188 1 87.62 80 ASP B C 1
ATOM 1400 O O . ASP B 1 80 ? 3.496 -4.379 -15.367 1 87.62 80 ASP B O 1
ATOM 1404 N N . PRO B 1 81 ? 3.795 -6.141 -16.844 1 81.5 81 PRO B N 1
ATOM 1405 C CA . PRO B 1 81 ? 5.227 -6.152 -16.531 1 81.5 81 PRO B CA 1
ATOM 1406 C C . PRO B 1 81 ? 5.883 -4.785 -16.719 1 81.5 81 PRO B C 1
ATOM 1408 O O . PRO B 1 81 ? 6.777 -4.414 -15.953 1 81.5 81 PRO B O 1
ATOM 1411 N N . THR B 1 82 ? 5.508 -4.055 -17.625 1 81.19 82 THR B N 1
ATOM 1412 C CA . THR B 1 82 ? 6.078 -2.732 -17.859 1 81.19 82 THR B CA 1
ATOM 1413 C C . THR B 1 82 ? 5.766 -1.794 -16.688 1 81.19 82 THR B C 1
ATOM 1415 O O . THR B 1 82 ? 6.641 -1.062 -16.219 1 81.19 82 THR B O 1
ATOM 1418 N N . SER B 1 83 ? 4.535 -1.874 -16.328 1 80.69 83 SER B N 1
ATOM 1419 C CA . SER B 1 83 ? 4.137 -1.055 -15.195 1 80.69 83 SER B CA 1
ATOM 1420 C C . SER B 1 83 ? 4.852 -1.494 -13.922 1 80.69 83 SER B C 1
ATOM 1422 O O . SER B 1 83 ? 5.227 -0.66 -13.094 1 80.69 83 SER B O 1
ATOM 1424 N N . ALA B 1 84 ? 5.039 -2.742 -13.773 1 77.12 84 ALA B N 1
ATOM 1425 C CA . ALA B 1 84 ? 5.719 -3.297 -12.609 1 77.12 84 ALA B CA 1
ATOM 1426 C C . ALA B 1 84 ? 7.152 -2.781 -12.50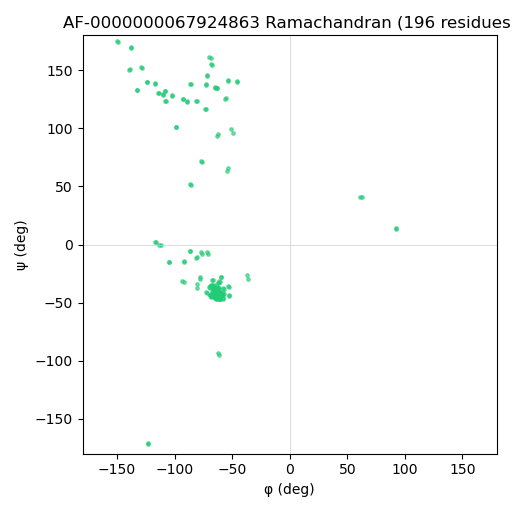8 1 77.12 84 ALA B C 1
ATOM 1428 O O . ALA B 1 84 ? 7.641 -2.492 -11.414 1 77.12 84 ALA B O 1
ATOM 1429 N N . MET B 1 85 ? 7.785 -2.652 -13.594 1 76.75 85 MET B N 1
ATOM 1430 C CA . MET B 1 85 ? 9.164 -2.16 -13.609 1 76.75 85 MET B CA 1
ATOM 1431 C C . MET B 1 85 ? 9.227 -0.711 -13.141 1 76.75 85 MET B C 1
ATOM 1433 O O . MET B 1 85 ? 10.164 -0.324 -12.438 1 76.75 85 MET B O 1
ATOM 1437 N N . GLN B 1 86 ? 8.234 0.011 -13.484 1 73.75 86 GLN B N 1
ATOM 1438 C CA . GLN B 1 86 ? 8.203 1.411 -13.078 1 73.75 86 GLN B CA 1
ATOM 1439 C C . GLN B 1 86 ? 8.016 1.538 -11.57 1 73.75 86 GLN B C 1
ATOM 1441 O O . GLN B 1 86 ? 8.617 2.408 -10.938 1 73.75 86 GLN B O 1
ATOM 1446 N N . TRP B 1 87 ? 7.297 0.685 -11.07 1 68.75 87 TRP B N 1
ATOM 1447 C CA . TRP B 1 87 ? 7.066 0.688 -9.625 1 68.75 87 TRP B CA 1
ATOM 1448 C C . TRP B 1 87 ? 8.344 0.327 -8.867 1 68.75 87 TRP B C 1
ATOM 1450 O O . TRP B 1 87 ? 8.672 0.951 -7.859 1 68.75 87 TRP B O 1
ATOM 1460 N N . ILE B 1 88 ? 8.977 -0.604 -9.297 1 63.72 88 ILE B N 1
ATOM 1461 C CA . ILE B 1 88 ? 10.234 -1.017 -8.68 1 63.72 88 ILE B CA 1
ATOM 1462 C C . ILE B 1 88 ? 11.25 0.119 -8.773 1 63.72 88 ILE B C 1
ATOM 1464 O O . ILE B 1 88 ? 11.969 0.4 -7.809 1 63.72 88 ILE B O 1
ATOM 1468 N N . ALA B 1 89 ? 11.219 0.771 -9.805 1 64.5 89 ALA B N 1
ATOM 1469 C CA . ALA B 1 89 ? 12.117 1.902 -10.008 1 64.5 89 ALA B CA 1
ATOM 1470 C C . ALA B 1 89 ? 11.773 3.053 -9.062 1 64.5 89 ALA B C 1
ATOM 1472 O O . ALA B 1 89 ? 12.664 3.693 -8.5 1 64.5 89 ALA B O 1
ATOM 1473 N N . ALA B 1 90 ? 10.484 3.297 -8.906 1 61.59 90 ALA B N 1
ATOM 1474 C CA . ALA B 1 90 ? 10.023 4.391 -8.055 1 61.59 90 ALA B CA 1
ATOM 1475 C C . ALA B 1 90 ? 10.344 4.109 -6.586 1 61.59 90 ALA B C 1
ATOM 1477 O O . ALA B 1 90 ? 10.648 5.027 -5.824 1 61.59 90 ALA B O 1
ATOM 1478 N N . CYS B 1 91 ? 10.117 2.9 -6.137 1 58.69 91 CYS B N 1
ATOM 1479 C CA . CYS B 1 91 ? 10.445 2.543 -4.762 1 58.69 91 CYS B CA 1
ATOM 1480 C C . CYS B 1 91 ? 11.93 2.725 -4.488 1 58.69 91 CYS B C 1
ATOM 1482 O O . CYS B 1 91 ? 12.336 2.994 -3.355 1 58.69 91 CYS B O 1
ATOM 1484 N N . LYS B 1 92 ? 12.586 2.584 -5.504 1 53.47 92 LYS B N 1
ATOM 1485 C CA . LYS B 1 92 ? 14.031 2.795 -5.375 1 53.47 92 LYS B CA 1
ATOM 1486 C C . LYS B 1 92 ? 14.367 4.285 -5.336 1 53.47 92 LYS B C 1
ATOM 1488 O O . LYS B 1 92 ? 15.305 4.695 -4.652 1 53.47 92 LYS B O 1
ATOM 1493 N N . THR B 1 93 ? 13.523 5.094 -5.973 1 48.44 93 THR B N 1
ATOM 1494 C CA . THR B 1 93 ? 13.797 6.527 -6.055 1 48.44 93 THR B CA 1
ATOM 1495 C C . THR B 1 93 ? 13.102 7.273 -4.922 1 48.44 93 THR B C 1
ATOM 1497 O O . THR B 1 93 ? 13.195 8.5 -4.828 1 48.44 93 THR B O 1
ATOM 1500 N N . GLY B 1 94 ? 12.062 6.945 -4.418 1 43.03 94 GLY B N 1
ATOM 1501 C CA . GLY B 1 94 ? 11.266 7.695 -3.461 1 43.03 94 GLY B CA 1
ATOM 1502 C C . GLY B 1 94 ? 12.102 8.477 -2.469 1 43.03 94 GLY B C 1
ATOM 1503 O O . GLY B 1 94 ? 11.562 9.102 -1.554 1 43.03 94 GLY B O 1
ATOM 1504 N N . SER B 1 95 ? 13.227 8.156 -2.074 1 40.12 95 SER B N 1
ATOM 1505 C CA . SER B 1 95 ? 13.844 8.945 -1.015 1 40.12 95 SER B CA 1
ATOM 1506 C C . SER B 1 95 ? 14.055 10.391 -1.456 1 40.12 95 SER B C 1
ATOM 1508 O O . SER B 1 95 ? 13.695 11.328 -0.735 1 40.12 95 SER B O 1
ATOM 1510 N N . GLY B 1 96 ? 15.289 10.797 -2.018 1 38.53 96 GLY B N 1
ATOM 1511 C CA . GLY B 1 96 ? 16.172 11.93 -1.808 1 38.53 96 GLY B CA 1
ATOM 1512 C C . GLY B 1 96 ? 15.719 13.188 -2.525 1 38.53 96 GLY B C 1
ATOM 1513 O O . GLY B 1 96 ? 16.359 14.234 -2.422 1 38.53 96 GLY B O 1
ATOM 1514 N N . LYS B 1 97 ? 15.125 13.148 -3.826 1 36.5 97 LYS B N 1
ATOM 1515 C CA . LYS B 1 97 ? 15.562 14.344 -4.543 1 36.5 97 LYS B CA 1
ATOM 1516 C C . LYS B 1 97 ? 14.633 15.523 -4.254 1 36.5 97 LYS B C 1
ATOM 1518 O O . LYS B 1 97 ? 13.5 15.555 -4.738 1 36.5 97 LYS B O 1
ATOM 1523 N N . ARG B 1 98 ? 14.32 15.914 -3.047 1 34.75 98 ARG B N 1
ATOM 1524 C CA . ARG B 1 98 ? 13.75 17.25 -2.941 1 34.75 98 ARG B CA 1
ATOM 1525 C C . ARG B 1 98 ? 14.656 18.281 -3.596 1 34.75 98 ARG B C 1
ATOM 1527 O O . ARG B 1 98 ? 15.75 18.562 -3.098 1 34.75 98 ARG B O 1
ATOM 1534 N N . SER B 1 99 ? 14.875 18.234 -5.051 1 32.66 99 SER B N 1
ATOM 1535 C CA . SER B 1 99 ? 15.609 19.391 -5.578 1 32.66 99 SER B CA 1
ATOM 1536 C C . SER B 1 99 ? 15.008 20.703 -5.078 1 32.66 99 SER B C 1
ATOM 1538 O O . SER B 1 99 ? 13.82 20.953 -5.262 1 32.66 99 SER B O 1
ATOM 1540 N N . VAL B 1 100 ? 15.469 21.297 -4.09 1 30.69 100 VAL B N 1
ATOM 1541 C CA . VAL B 1 100 ? 15.398 22.719 -3.768 1 30.69 100 VAL B CA 1
ATOM 1542 C C . VAL B 1 100 ? 15.852 23.547 -4.969 1 30.69 100 VAL B C 1
ATOM 1544 O O . VAL B 1 100 ? 16.844 23.203 -5.625 1 30.69 100 VAL B O 1
#

Organism: Mesorhizobium plurifarium (NCBI:txid69974)

Solvent-accessible surface area (backbone atoms only — not comparable to full-atom values): 11385 Å² total; per-residue (Å²): 128,80,86,57,60,47,96,63,63,45,36,30,51,39,84,39,67,42,78,42,77,33,45,28,53,65,47,49,49,52,51,58,68,64,47,58,75,93,70,60,45,72,57,50,51,50,20,50,49,38,38,49,34,21,73,73,66,74,36,55,64,68,54,20,51,50,32,46,49,52,34,32,54,74,68,69,25,61,40,53,70,70,58,47,53,51,50,56,53,43,70,68,52,67,76,73,79,76,79,124,129,80,85,57,60,47,96,64,62,44,38,31,52,39,85,39,68,41,78,42,78,32,45,28,55,66,47,48,49,52,52,58,68,65,46,58,74,93,70,61,46,72,56,49,51,52,20,48,48,38,39,50,35,23,73,72,65,76,38,56,65,70,55,21,50,51,31,44,48,52,33,32,55,75,67,67,25,62,40,52,69,70,58,46,51,52,48,56,52,43,71,69,53,67,78,73,78,76,80,124